Protein AF-A0A2M8NVP5-F1 (afdb_monomer_lite)

pLDDT: mean 88.7, std 7.75, range [52.69, 97.5]

Sequence (193 aa):
MKGSIMTISQEQSHMKTLLGWLAIALIITVIGFIGLYTLTRNAHGMEIGEYGGKAFISWFMGFFPMFEIYGAVPASYFLGLGILSSIFWAVYGNLVPVWVIHYGYEYLMTYPRIQKWLKRLSSEKVQQRMNRYGVWAVLILTPWTGIWAMAITARALGMNIGRLFMFATISITVYAVVIATTMDLGVKAVSGG

Structure (mmCIF, N/CA/C/O backbone):
data_AF-A0A2M8NVP5-F1
#
_entry.id   AF-A0A2M8NVP5-F1
#
loop_
_atom_site.group_PDB
_atom_site.id
_atom_site.type_symbol
_atom_site.label_atom_id
_atom_site.label_alt_id
_atom_site.label_comp_id
_atom_site.label_asym_id
_atom_site.label_entity_id
_atom_site.label_seq_id
_atom_site.pdbx_PDB_ins_code
_atom_site.Cartn_x
_atom_site.Cartn_y
_atom_site.Cartn_z
_atom_site.occupancy
_atom_site.B_iso_or_equiv
_atom_site.auth_seq_id
_atom_site.auth_comp_id
_atom_site.auth_asym_id
_atom_site.auth_atom_id
_atom_site.pdbx_PDB_model_num
ATOM 1 N N . MET A 1 1 ? -7.031 27.947 33.821 1.00 59.31 1 MET A N 1
ATOM 2 C CA . MET A 1 1 ? -5.720 28.043 33.129 1.00 59.31 1 MET A CA 1
ATOM 3 C C . MET A 1 1 ? -4.999 26.704 32.955 1.00 59.31 1 MET A C 1
ATOM 5 O O . MET A 1 1 ? -4.602 26.415 31.837 1.00 59.31 1 MET A O 1
ATOM 9 N N . LYS A 1 2 ? -4.860 25.859 33.991 1.00 58.09 2 LYS A N 1
ATOM 10 C CA . LYS A 1 2 ? -4.085 24.597 33.918 1.00 58.09 2 LYS A CA 1
ATOM 11 C C . LYS A 1 2 ? -4.594 23.580 32.872 1.00 58.09 2 LYS A C 1
ATOM 13 O O . LYS A 1 2 ? -3.782 22.931 32.226 1.00 58.09 2 LYS A O 1
ATOM 18 N N . GLY A 1 3 ? -5.913 23.502 32.654 1.00 59.22 3 GLY A N 1
ATOM 19 C CA . GLY A 1 3 ? -6.517 22.637 31.626 1.00 59.22 3 GLY A CA 1
ATOM 20 C C . GLY A 1 3 ? -6.229 23.082 30.186 1.00 59.22 3 GLY A C 1
ATOM 21 O O . GLY A 1 3 ? -5.870 22.255 29.364 1.00 59.22 3 GLY A O 1
ATOM 22 N N . SER A 1 4 ? -6.284 24.392 29.911 1.00 62.84 4 SER A N 1
ATOM 23 C CA . SER A 1 4 ? -6.026 24.969 28.578 1.00 62.84 4 SER A CA 1
ATOM 24 C C . SER A 1 4 ? -4.570 24.759 28.129 1.00 62.84 4 SER A C 1
ATOM 26 O O . SER A 1 4 ? -4.334 24.331 27.001 1.00 62.84 4 SER A O 1
ATOM 28 N N . ILE A 1 5 ? -3.603 24.938 29.039 1.00 69.94 5 ILE A N 1
ATOM 29 C CA . ILE A 1 5 ? -2.170 24.706 28.778 1.00 69.94 5 ILE A CA 1
ATOM 30 C C . ILE A 1 5 ? -1.882 23.220 28.490 1.00 69.94 5 ILE A C 1
ATOM 32 O O . ILE A 1 5 ? -1.055 22.905 27.634 1.00 69.94 5 ILE A O 1
ATOM 36 N N . MET A 1 6 ? -2.585 22.302 29.164 1.00 69.19 6 MET A N 1
ATOM 37 C CA . MET A 1 6 ? -2.413 20.859 28.965 1.00 69.19 6 MET A CA 1
ATOM 38 C C . MET A 1 6 ? -2.918 20.405 27.583 1.00 69.19 6 MET A C 1
ATOM 40 O O . MET A 1 6 ? -2.223 19.645 26.913 1.00 69.19 6 MET A O 1
ATOM 44 N N . THR A 1 7 ? -4.051 20.935 27.107 1.00 73.94 7 THR A N 1
ATOM 45 C CA . THR A 1 7 ? -4.553 20.692 25.737 1.00 73.94 7 THR A CA 1
ATOM 46 C C . THR A 1 7 ? -3.591 21.190 24.659 1.00 73.94 7 THR A C 1
ATOM 48 O O . THR A 1 7 ? -3.291 20.445 23.731 1.00 73.94 7 THR A O 1
ATOM 51 N N . ILE A 1 8 ? -3.042 22.402 24.810 1.00 75.50 8 ILE A N 1
ATOM 52 C CA . ILE A 1 8 ? -2.096 22.983 23.838 1.00 75.50 8 ILE A CA 1
ATOM 53 C C . ILE A 1 8 ? -0.814 22.141 23.760 1.00 75.50 8 ILE A C 1
ATOM 55 O O . ILE A 1 8 ? -0.298 21.876 22.675 1.00 75.50 8 ILE A O 1
ATOM 59 N N . SER A 1 9 ? -0.309 21.671 24.904 1.00 78.62 9 SER A N 1
ATOM 60 C CA . SER A 1 9 ? 0.877 20.810 24.952 1.00 78.62 9 SER A CA 1
ATOM 61 C C . SER A 1 9 ? 0.647 19.449 24.280 1.00 78.62 9 SER A C 1
ATOM 63 O O . SER A 1 9 ? 1.526 18.971 23.558 1.00 78.62 9 SER A O 1
ATOM 65 N N . GLN A 1 10 ? -0.529 18.837 24.465 1.00 77.12 10 GLN A N 1
ATOM 66 C CA . GLN A 1 10 ? -0.873 17.576 23.800 1.00 77.12 10 GLN A CA 1
ATOM 67 C C . GLN A 1 10 ? -1.030 17.739 22.288 1.00 77.12 10 GLN A C 1
ATOM 69 O O . GLN A 1 10 ? -0.483 16.937 21.532 1.00 77.12 10 GLN A O 1
ATOM 74 N N . GLU A 1 11 ? -1.718 18.786 21.838 1.00 76.12 11 GLU A N 1
ATOM 75 C CA . GLU A 1 11 ? -1.913 19.062 20.413 1.00 76.12 11 GLU A CA 1
ATOM 76 C C . GLU A 1 11 ? -0.573 19.323 19.706 1.00 76.12 11 GLU A C 1
ATOM 78 O O . GLU A 1 11 ? -0.286 18.741 18.658 1.00 76.12 11 GLU A O 1
ATOM 83 N N . GLN A 1 12 ? 0.320 20.093 20.341 1.00 78.75 12 GLN A N 1
ATOM 84 C CA . GLN A 1 12 ? 1.681 20.301 19.844 1.00 78.75 12 GLN A CA 1
ATOM 85 C C . GLN A 1 12 ? 2.502 19.009 19.780 1.00 78.75 12 GLN A C 1
ATOM 87 O O . GLN A 1 12 ? 3.287 18.830 18.846 1.00 78.75 12 GLN A O 1
ATOM 92 N N . SER A 1 13 ? 2.340 18.110 20.753 1.00 82.06 13 SER A N 1
ATOM 93 C CA . SER A 1 13 ? 3.006 16.804 20.751 1.00 82.06 13 SER A CA 1
ATOM 94 C C . SER A 1 13 ? 2.536 15.945 19.572 1.00 82.06 13 SER A C 1
ATOM 96 O O . SER A 1 13 ? 3.357 15.492 18.773 1.00 82.06 13 SER A O 1
ATOM 98 N N . HIS A 1 14 ? 1.217 15.815 19.388 1.00 79.00 14 HIS A N 1
ATOM 99 C CA . HIS A 1 14 ? 0.626 15.084 18.264 1.00 79.00 14 HIS A CA 1
ATOM 100 C C . HIS A 1 14 ? 1.070 15.640 16.907 1.00 79.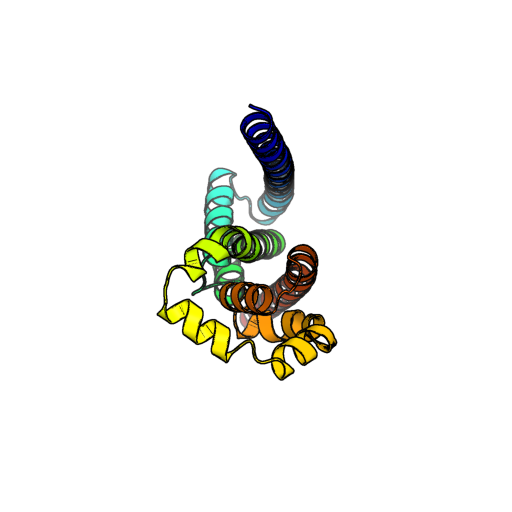00 14 HIS A C 1
ATOM 102 O O . HIS A 1 14 ? 1.438 14.871 16.018 1.00 79.00 14 HIS A O 1
ATOM 108 N N . MET A 1 15 ? 1.092 16.967 16.757 1.00 81.06 15 MET A N 1
ATOM 109 C CA . MET A 1 15 ? 1.522 17.629 15.528 1.00 81.06 15 MET A CA 1
ATOM 110 C C . MET A 1 15 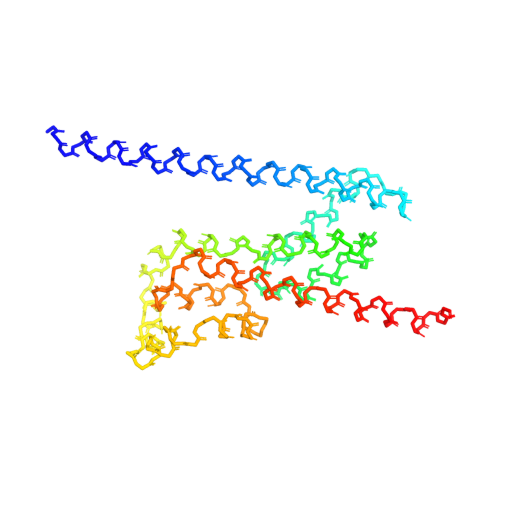? 3.000 17.360 15.212 1.00 81.06 15 MET A C 1
ATOM 112 O O . MET A 1 15 ? 3.330 17.040 14.072 1.00 81.06 15 MET A O 1
ATOM 116 N N . LYS A 1 16 ? 3.895 17.415 16.208 1.00 84.56 16 LYS A N 1
ATOM 117 C CA . LYS A 1 16 ? 5.318 17.077 16.020 1.00 84.56 16 LYS A CA 1
ATOM 118 C C . LYS A 1 16 ? 5.504 15.627 15.582 1.00 84.56 16 LYS A C 1
ATOM 120 O O . LYS A 1 16 ? 6.287 15.360 14.673 1.00 84.56 16 LYS A O 1
ATOM 125 N N . THR A 1 17 ? 4.771 14.697 16.191 1.00 83.56 17 THR A N 1
ATOM 126 C CA . THR A 1 17 ? 4.807 13.283 15.799 1.00 83.56 17 THR A CA 1
ATOM 127 C C . THR A 1 17 ? 4.306 13.087 14.369 1.00 83.56 17 THR A C 1
ATOM 129 O O . THR A 1 17 ? 4.964 12.403 13.590 1.00 83.56 17 THR A O 1
ATOM 132 N N . LEU A 1 18 ? 3.186 13.715 13.996 1.00 80.31 18 LEU A N 1
ATOM 133 C CA . LEU A 1 18 ? 2.637 13.646 12.639 1.00 80.31 18 LEU A CA 1
ATOM 134 C C . LEU A 1 18 ? 3.633 14.186 11.603 1.00 80.31 18 LEU A C 1
ATOM 136 O O . LEU A 1 18 ? 3.908 13.514 10.614 1.00 80.31 18 LEU A O 1
ATOM 140 N N . LEU A 1 19 ? 4.215 15.363 11.854 1.00 85.81 19 LEU A N 1
ATOM 141 C CA . LEU A 1 19 ? 5.222 15.968 10.978 1.00 85.81 19 LEU A CA 1
ATOM 142 C C . LEU A 1 19 ? 6.454 15.071 10.814 1.00 85.81 19 LEU A C 1
ATOM 144 O O . LEU A 1 19 ? 6.961 14.934 9.704 1.00 85.81 19 LEU A O 1
ATOM 148 N N . GLY A 1 20 ? 6.902 14.416 11.890 1.00 88.38 20 GLY A N 1
ATOM 149 C CA . GLY A 1 20 ? 7.989 13.439 11.830 1.00 88.38 20 GLY A CA 1
ATOM 150 C C . GLY A 1 20 ? 7.671 12.261 10.903 1.00 88.38 20 GLY A C 1
ATOM 151 O O . GLY A 1 20 ? 8.482 11.913 10.046 1.00 88.38 20 GLY A O 1
ATOM 152 N N . TRP A 1 21 ? 6.470 11.685 11.011 1.00 84.56 21 TRP A N 1
ATOM 153 C CA . TRP A 1 21 ? 6.030 10.603 10.121 1.00 84.56 21 TRP A CA 1
ATOM 154 C C . TRP A 1 21 ? 5.884 11.052 8.666 1.00 84.56 21 TRP A C 1
ATOM 156 O O . TRP A 1 21 ? 6.282 10.317 7.764 1.00 84.56 21 TRP A O 1
ATOM 166 N N . LEU A 1 22 ? 5.371 12.262 8.429 1.00 85.81 22 LEU A N 1
ATOM 167 C CA . LEU A 1 22 ? 5.271 12.836 7.085 1.00 85.81 22 LEU A CA 1
ATOM 168 C C . LEU A 1 22 ? 6.651 13.058 6.458 1.00 85.81 22 LEU A C 1
ATOM 170 O O . LEU A 1 22 ? 6.840 12.750 5.283 1.00 85.81 22 LEU A O 1
ATOM 174 N N . ALA A 1 23 ? 7.631 13.523 7.236 1.00 89.38 23 ALA A N 1
ATOM 175 C CA . ALA A 1 23 ? 9.005 13.676 6.766 1.00 89.38 23 ALA A CA 1
ATOM 176 C C . ALA A 1 23 ? 9.624 12.325 6.372 1.00 89.38 23 ALA A C 1
ATOM 178 O O . ALA A 1 23 ? 10.221 12.211 5.304 1.00 89.38 23 ALA A O 1
ATOM 179 N N . ILE A 1 24 ? 9.430 11.279 7.184 1.00 89.06 24 ILE A N 1
ATOM 180 C CA . ILE A 1 24 ? 9.893 9.919 6.862 1.00 89.06 24 ILE A CA 1
ATOM 181 C C . ILE A 1 24 ? 9.215 9.401 5.587 1.00 89.06 24 ILE A C 1
ATOM 183 O O . ILE A 1 24 ? 9.891 8.882 4.701 1.00 89.06 24 ILE A O 1
ATOM 187 N N . ALA A 1 25 ? 7.896 9.568 5.463 1.00 86.94 25 ALA A N 1
ATOM 188 C CA . ALA A 1 25 ? 7.151 9.154 4.276 1.00 86.94 25 ALA A CA 1
ATOM 189 C C . ALA A 1 25 ? 7.641 9.878 3.010 1.00 86.94 25 ALA A C 1
ATOM 191 O O . ALA A 1 25 ? 7.806 9.244 1.967 1.00 86.94 25 ALA A O 1
ATOM 192 N N . LEU A 1 26 ? 7.940 11.178 3.111 1.00 89.94 26 LEU A N 1
ATOM 193 C CA . LEU A 1 26 ? 8.511 11.964 2.019 1.00 89.94 26 LEU A CA 1
ATOM 194 C C . LEU A 1 26 ? 9.902 11.454 1.627 1.00 89.94 26 LEU A C 1
ATOM 196 O O . LEU A 1 26 ? 10.162 11.264 0.444 1.00 89.94 26 LEU A O 1
ATOM 200 N N . ILE A 1 27 ? 10.773 11.174 2.600 1.00 92.44 27 ILE A N 1
ATOM 201 C CA . ILE A 1 27 ? 12.110 10.617 2.347 1.00 92.44 27 ILE A CA 1
ATOM 202 C C . ILE A 1 27 ? 12.006 9.267 1.631 1.00 92.44 27 ILE A C 1
ATOM 204 O O . ILE A 1 27 ? 12.666 9.066 0.614 1.00 92.44 27 ILE A O 1
ATOM 208 N N . ILE A 1 28 ? 11.149 8.361 2.113 1.00 90.50 28 ILE A N 1
ATOM 209 C CA . ILE A 1 28 ? 10.910 7.058 1.474 1.00 90.50 28 ILE A CA 1
ATOM 210 C C . ILE A 1 28 ? 10.402 7.247 0.044 1.00 90.50 28 ILE A C 1
ATOM 212 O O . ILE A 1 28 ? 10.875 6.570 -0.865 1.00 90.50 28 ILE A O 1
ATOM 216 N N . THR A 1 29 ? 9.480 8.188 -0.165 1.00 90.56 29 THR A N 1
ATOM 217 C CA . THR A 1 29 ? 8.939 8.495 -1.492 1.00 90.56 29 THR A CA 1
ATOM 218 C C . THR A 1 29 ? 10.033 8.997 -2.426 1.00 90.56 29 THR A C 1
ATOM 220 O O . THR A 1 29 ? 10.142 8.502 -3.540 1.00 90.56 29 THR A O 1
ATOM 223 N N . VAL A 1 30 ? 10.879 9.931 -1.983 1.00 91.88 30 VAL A N 1
ATOM 224 C CA . VAL A 1 30 ? 11.963 10.498 -2.799 1.00 91.88 30 VAL A CA 1
ATOM 225 C C . VAL A 1 30 ? 13.032 9.450 -3.111 1.00 91.88 30 VAL A C 1
ATOM 227 O O . VAL A 1 30 ? 13.413 9.298 -4.270 1.00 91.88 30 VAL A O 1
ATOM 230 N N . ILE A 1 31 ? 13.493 8.695 -2.110 1.00 93.19 31 ILE A N 1
ATOM 231 C CA . ILE A 1 31 ? 14.504 7.643 -2.297 1.00 93.19 31 ILE A CA 1
ATOM 232 C C . ILE A 1 31 ? 13.959 6.534 -3.200 1.00 93.19 31 ILE A C 1
ATOM 234 O O . ILE A 1 31 ? 14.626 6.142 -4.158 1.00 93.19 31 ILE A O 1
ATOM 238 N N . GLY A 1 32 ? 12.741 6.059 -2.923 1.00 89.94 32 GLY A N 1
ATOM 239 C CA . GLY A 1 32 ? 12.061 5.057 -3.736 1.00 89.94 32 GLY A CA 1
ATOM 240 C C . GLY A 1 32 ? 11.877 5.540 -5.169 1.00 89.94 32 GLY A C 1
ATOM 241 O O . GLY A 1 32 ? 12.204 4.816 -6.103 1.00 89.94 32 GLY A O 1
ATOM 242 N N . PHE A 1 33 ? 11.456 6.793 -5.355 1.00 94.31 33 PHE A N 1
ATOM 243 C CA . PHE A 1 33 ? 11.312 7.396 -6.674 1.00 94.31 33 PHE A CA 1
ATOM 244 C C . PHE A 1 33 ? 12.625 7.433 -7.436 1.00 94.31 33 PHE A C 1
ATOM 246 O O . PHE A 1 33 ? 12.667 6.916 -8.545 1.00 94.31 33 PHE A O 1
ATOM 253 N N . ILE A 1 34 ? 13.691 7.986 -6.854 1.00 92.62 34 ILE A N 1
ATOM 254 C CA . ILE A 1 34 ? 14.991 8.099 -7.522 1.00 92.62 34 ILE A CA 1
ATOM 255 C C . ILE A 1 34 ? 15.546 6.711 -7.858 1.00 92.62 34 ILE A C 1
ATOM 257 O O . ILE A 1 34 ? 15.944 6.480 -8.997 1.00 92.62 34 ILE A O 1
ATOM 261 N N . GLY A 1 35 ? 15.547 5.779 -6.901 1.00 92.06 35 GLY A N 1
ATOM 262 C CA . GLY A 1 35 ? 16.108 4.440 -7.097 1.00 92.06 35 GLY A CA 1
ATOM 263 C C . GLY A 1 35 ? 15.338 3.601 -8.119 1.00 92.06 35 GLY A C 1
ATOM 264 O O . GLY A 1 35 ? 15.932 2.925 -8.952 1.00 92.06 35 GLY A O 1
ATOM 265 N N . LEU A 1 36 ? 14.009 3.658 -8.101 1.00 93.00 36 LEU A N 1
ATOM 266 C CA . LEU A 1 36 ? 13.189 2.905 -9.050 1.00 93.00 36 LEU A CA 1
ATOM 267 C C . LEU A 1 36 ? 13.126 3.581 -10.423 1.00 93.00 36 LEU A C 1
ATOM 269 O O . LEU A 1 36 ? 13.075 2.887 -11.441 1.00 93.00 36 LEU A O 1
ATOM 273 N N . TYR A 1 37 ? 13.200 4.914 -10.471 1.00 92.94 37 TYR A N 1
ATOM 274 C CA . TYR A 1 37 ? 13.348 5.659 -11.717 1.00 92.94 37 TYR A CA 1
ATOM 275 C C . TYR A 1 37 ? 14.639 5.265 -12.429 1.00 92.94 37 TYR A C 1
ATOM 277 O O . TYR A 1 37 ? 14.590 4.939 -13.610 1.00 92.94 37 TYR A O 1
ATOM 285 N N . THR A 1 38 ? 15.781 5.232 -11.734 1.00 89.38 38 THR A N 1
ATOM 286 C CA . THR A 1 38 ? 17.057 4.852 -12.361 1.00 89.38 38 THR A CA 1
ATOM 287 C C . THR A 1 38 ? 17.025 3.416 -12.880 1.00 89.38 38 THR A C 1
ATOM 289 O O . THR A 1 38 ? 17.429 3.178 -14.016 1.00 89.38 38 THR A O 1
ATOM 292 N N . LEU A 1 39 ? 16.466 2.474 -12.112 1.00 87.31 39 LEU A N 1
ATOM 293 C CA . LEU A 1 39 ? 16.281 1.087 -12.555 1.00 87.31 39 LEU A CA 1
ATOM 294 C C . LEU A 1 39 ? 15.372 0.984 -13.789 1.00 87.31 39 LEU A C 1
ATOM 296 O O . LEU A 1 39 ? 15.714 0.306 -14.757 1.00 87.31 39 LEU A O 1
ATOM 300 N N . THR A 1 40 ? 14.236 1.683 -13.783 1.00 86.00 40 THR A N 1
ATOM 301 C CA . THR A 1 40 ? 13.264 1.645 -14.888 1.00 86.00 40 THR A CA 1
ATOM 302 C C . THR A 1 40 ? 13.806 2.334 -16.136 1.00 86.00 40 THR A C 1
ATOM 304 O O . THR A 1 40 ? 13.652 1.815 -17.238 1.00 86.00 40 THR A O 1
ATOM 307 N N . ARG A 1 41 ? 14.485 3.474 -15.977 1.00 87.25 41 ARG A N 1
ATOM 308 C CA . ARG A 1 41 ? 15.138 4.205 -17.066 1.00 87.25 41 ARG A CA 1
ATOM 309 C C . ARG A 1 41 ? 16.173 3.336 -17.769 1.00 87.25 41 ARG A C 1
ATOM 311 O O . ARG A 1 41 ? 16.198 3.308 -18.992 1.00 87.25 41 ARG A O 1
ATOM 318 N N . ASN A 1 42 ? 16.992 2.612 -17.010 1.00 81.94 42 ASN A N 1
ATOM 319 C CA . ASN A 1 42 ? 18.015 1.738 -17.581 1.00 81.94 42 ASN A CA 1
ATOM 320 C C . ASN A 1 42 ? 17.410 0.565 -18.369 1.00 81.94 42 ASN A C 1
ATOM 322 O O . ASN A 1 42 ? 17.999 0.136 -19.354 1.00 81.94 42 ASN A O 1
ATOM 326 N N . ALA A 1 43 ? 16.244 0.060 -17.954 1.00 80.94 43 ALA A N 1
ATOM 327 C CA . ALA A 1 43 ? 15.577 -1.069 -18.604 1.00 80.94 43 ALA A CA 1
ATOM 328 C C . ALA A 1 43 ? 14.700 -0.670 -19.807 1.00 80.94 43 ALA A C 1
ATOM 330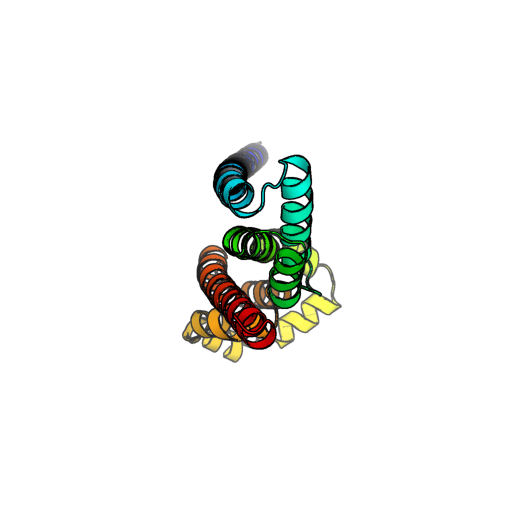 O O . ALA A 1 43 ? 14.632 -1.411 -20.782 1.00 80.94 43 ALA A O 1
ATOM 331 N N . HIS A 1 44 ? 14.023 0.481 -19.741 1.00 82.19 44 HIS A N 1
ATOM 332 C CA . HIS A 1 44 ? 12.981 0.871 -20.702 1.00 82.19 44 HIS A CA 1
ATOM 333 C C . HIS A 1 44 ? 13.233 2.212 -21.409 1.00 82.19 44 HIS A C 1
ATOM 335 O O . HIS A 1 44 ? 12.413 2.626 -22.220 1.00 82.19 44 HIS A O 1
ATOM 341 N N . GLY A 1 45 ? 14.323 2.926 -21.104 1.00 85.94 4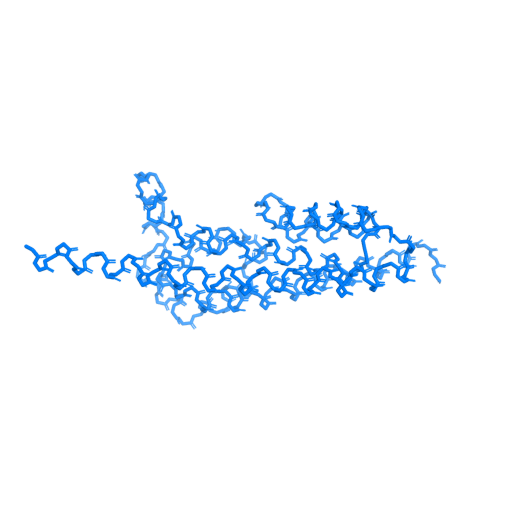5 GLY A N 1
ATOM 342 C CA . GLY A 1 45 ? 14.621 4.232 -21.709 1.00 85.94 45 GLY A CA 1
ATOM 343 C C . GLY A 1 45 ? 13.665 5.359 -21.296 1.00 85.94 45 GLY A C 1
ATOM 344 O O . GLY A 1 45 ? 13.594 6.375 -21.977 1.00 85.94 45 GLY A O 1
ATOM 345 N N . MET A 1 46 ? 12.926 5.184 -20.197 1.00 90.12 46 MET A N 1
ATOM 346 C CA . MET A 1 46 ? 11.837 6.076 -19.788 1.00 90.12 46 MET A CA 1
ATOM 347 C C . MET A 1 46 ? 12.331 7.423 -19.241 1.00 90.12 46 MET A C 1
ATOM 349 O O . MET A 1 46 ? 13.239 7.472 -18.405 1.00 90.12 46 MET A O 1
ATOM 353 N N . GLU A 1 47 ? 11.683 8.513 -19.657 1.00 93.25 47 GLU A N 1
ATOM 354 C CA . GLU A 1 47 ? 11.936 9.853 -19.119 1.00 93.25 47 GLU A CA 1
ATOM 355 C C . GLU A 1 47 ? 11.312 10.053 -17.728 1.00 93.25 47 GLU A C 1
ATOM 357 O O . GLU A 1 47 ? 10.334 9.407 -17.352 1.00 93.25 47 GLU A O 1
ATOM 362 N N . ILE A 1 48 ? 11.853 10.996 -16.948 1.00 92.31 48 ILE A N 1
ATOM 363 C CA . ILE A 1 48 ? 11.415 11.241 -15.563 1.00 92.31 48 ILE A CA 1
ATOM 364 C C . ILE A 1 48 ? 9.943 11.659 -15.454 1.00 92.31 48 ILE A C 1
ATOM 366 O O . ILE A 1 48 ? 9.258 11.234 -14.523 1.00 92.31 48 ILE A O 1
ATOM 370 N N . GLY A 1 49 ? 9.447 12.465 -16.398 1.00 92.62 49 GLY A N 1
ATOM 371 C CA . GLY A 1 49 ? 8.054 12.919 -16.412 1.00 92.62 49 GLY A CA 1
ATOM 372 C C . GLY A 1 49 ? 7.083 11.775 -16.701 1.00 92.62 49 GLY A C 1
ATOM 373 O O . GLY A 1 49 ? 6.079 11.618 -16.007 1.00 92.62 49 GLY A O 1
ATOM 374 N N . GLU A 1 50 ? 7.428 10.929 -17.671 1.00 93.56 50 GLU A N 1
ATOM 375 C CA . GLU A 1 50 ? 6.653 9.738 -18.020 1.00 93.56 50 GLU A CA 1
ATOM 376 C C . GLU A 1 50 ? 6.625 8.732 -16.863 1.00 93.56 50 GLU A C 1
ATOM 378 O O . GLU A 1 50 ? 5.556 8.257 -16.471 1.00 93.56 50 GLU A O 1
ATOM 383 N N . TYR A 1 51 ? 7.788 8.462 -16.262 1.00 95.12 51 TYR A N 1
ATOM 384 C CA . TYR A 1 51 ? 7.890 7.611 -15.082 1.00 95.12 51 TYR A CA 1
ATOM 385 C C . TYR A 1 51 ? 7.050 8.154 -13.927 1.00 95.12 51 TYR A C 1
ATOM 387 O O . TYR A 1 51 ? 6.293 7.404 -13.314 1.00 95.12 51 TYR A O 1
ATOM 395 N N . GLY A 1 52 ? 7.132 9.461 -13.659 1.00 95.56 52 GLY A N 1
ATOM 396 C CA . GLY A 1 52 ? 6.358 10.105 -12.603 1.00 95.56 52 GLY A CA 1
ATOM 397 C C . GLY A 1 52 ? 4.851 9.965 -12.796 1.00 95.56 52 GLY A C 1
ATOM 398 O O . GLY A 1 52 ? 4.149 9.610 -11.849 1.00 95.56 52 GLY A O 1
ATOM 399 N N . GLY A 1 53 ? 4.358 10.154 -14.023 1.00 96.44 53 GLY A N 1
ATOM 400 C CA . GLY A 1 53 ? 2.947 9.948 -14.351 1.00 96.44 53 GLY A CA 1
ATOM 401 C C . GLY A 1 53 ? 2.491 8.506 -14.113 1.00 96.44 53 GLY A C 1
ATOM 402 O O . GLY A 1 53 ? 1.482 8.273 -13.448 1.00 96.44 53 GLY A O 1
ATOM 403 N N . LYS A 1 54 ? 3.261 7.521 -14.589 1.00 96.19 54 LYS A N 1
ATOM 404 C CA . LYS A 1 54 ? 2.940 6.092 -14.422 1.00 96.19 54 LYS A CA 1
ATOM 405 C C . LYS A 1 54 ? 3.037 5.631 -12.964 1.00 96.19 54 LYS A C 1
ATOM 407 O O . LYS A 1 54 ? 2.168 4.896 -12.497 1.00 96.19 54 LYS A O 1
ATOM 412 N N . ALA A 1 55 ? 4.046 6.096 -12.229 1.00 96.88 55 ALA A N 1
ATOM 413 C CA . ALA A 1 55 ? 4.201 5.855 -10.796 1.00 96.88 55 ALA A CA 1
ATOM 414 C C . ALA A 1 55 ? 3.016 6.418 -9.998 1.00 96.88 55 ALA A C 1
ATOM 416 O O . ALA A 1 55 ? 2.464 5.731 -9.139 1.00 96.88 55 ALA A O 1
ATOM 417 N N . PHE A 1 56 ? 2.577 7.638 -10.325 1.00 96.31 56 PHE A N 1
ATOM 418 C CA . PHE A 1 56 ? 1.400 8.245 -9.712 1.00 96.31 56 PHE A CA 1
ATOM 419 C C . PHE A 1 56 ? 0.127 7.442 -9.997 1.00 96.31 56 PHE A C 1
ATOM 421 O O . PHE A 1 56 ? -0.618 7.154 -9.065 1.00 96.31 56 PHE A O 1
ATOM 428 N N . ILE A 1 57 ? -0.102 7.024 -11.249 1.00 96.19 57 ILE A N 1
ATOM 429 C CA . ILE A 1 57 ? -1.245 6.170 -11.611 1.00 96.19 57 ILE A CA 1
ATOM 430 C C . ILE A 1 57 ? -1.210 4.864 -10.812 1.00 96.19 57 ILE A C 1
ATOM 432 O O . ILE A 1 57 ? -2.218 4.482 -10.225 1.00 96.19 57 ILE A O 1
ATOM 436 N N . SER A 1 58 ? -0.048 4.211 -10.728 1.00 97.31 58 SER A N 1
ATOM 437 C CA . SER A 1 58 ? 0.124 2.978 -9.954 1.00 97.31 58 SER A CA 1
ATOM 438 C C . SER A 1 58 ? -0.224 3.171 -8.477 1.00 97.31 58 SER A C 1
ATOM 440 O O . SER A 1 58 ? -0.964 2.371 -7.904 1.00 97.31 58 SER A O 1
ATOM 442 N N . TRP A 1 59 ? 0.293 4.232 -7.856 1.00 97.19 59 TRP A N 1
ATOM 443 C CA . TRP A 1 59 ? -0.003 4.573 -6.467 1.00 97.19 59 TRP A CA 1
ATOM 444 C C . TRP A 1 59 ? -1.489 4.881 -6.263 1.00 97.19 59 TRP A C 1
ATOM 446 O O . TRP A 1 59 ? -2.116 4.361 -5.340 1.00 97.19 59 TRP A O 1
ATOM 456 N N . PHE A 1 60 ? -2.077 5.670 -7.160 1.00 96.44 60 PHE A N 1
ATOM 457 C CA . PHE A 1 60 ? -3.477 6.068 -7.100 1.00 96.44 60 PHE A CA 1
ATOM 458 C C . PHE A 1 60 ? -4.407 4.860 -7.238 1.00 96.44 60 PHE A C 1
ATOM 460 O O . PHE A 1 60 ? -5.306 4.675 -6.423 1.00 96.44 60 PHE A O 1
ATOM 467 N N . MET A 1 61 ? -4.163 3.977 -8.207 1.00 96.38 61 MET A N 1
ATOM 468 C CA . MET A 1 61 ? -4.933 2.740 -8.344 1.00 96.38 61 MET A CA 1
ATOM 469 C C . MET A 1 61 ? -4.771 1.847 -7.110 1.00 96.38 61 MET A C 1
ATOM 471 O O . MET A 1 61 ? -5.759 1.309 -6.623 1.00 96.38 61 MET A O 1
ATOM 475 N N . GLY A 1 62 ? -3.562 1.753 -6.545 1.00 96.06 62 GLY A N 1
ATOM 476 C CA . GLY A 1 62 ? -3.325 0.993 -5.318 1.00 96.06 62 GLY A CA 1
ATOM 477 C C . GLY A 1 62 ? -4.128 1.535 -4.134 1.00 96.06 62 GLY A C 1
ATOM 478 O O . GLY A 1 62 ? -4.637 0.757 -3.331 1.00 96.06 62 GLY A O 1
ATOM 479 N N . PHE A 1 63 ? -4.282 2.857 -4.051 1.00 96.12 63 PHE A N 1
ATOM 480 C CA . PHE A 1 63 ? -5.066 3.535 -3.023 1.00 96.12 63 PHE A CA 1
ATOM 481 C C . PHE A 1 63 ? -6.579 3.318 -3.171 1.00 96.12 63 PHE A C 1
ATOM 483 O O . PHE A 1 63 ? -7.271 3.190 -2.162 1.00 96.12 63 PHE A O 1
ATOM 490 N N . PHE A 1 64 ? -7.122 3.285 -4.390 1.00 93.00 64 PHE A N 1
ATOM 491 C CA . PHE A 1 64 ? -8.574 3.240 -4.596 1.00 93.00 64 PHE A CA 1
ATOM 492 C C . PHE A 1 64 ? -9.180 1.851 -4.302 1.00 93.00 64 PHE A C 1
ATOM 494 O O . PHE A 1 64 ? -8.717 0.862 -4.875 1.00 93.00 64 PHE A O 1
ATOM 501 N N . PRO A 1 65 ? -10.277 1.759 -3.511 1.00 88.12 65 PRO A N 1
ATOM 502 C CA . PRO A 1 65 ? -10.866 0.478 -3.089 1.00 88.12 65 PRO A CA 1
ATOM 503 C C . PRO A 1 65 ? -11.336 -0.436 -4.227 1.00 88.12 65 PRO A C 1
ATOM 505 O O . PRO A 1 65 ? -11.480 -1.634 -4.032 1.00 88.12 65 PRO A O 1
ATOM 508 N N . MET A 1 66 ? -11.647 0.128 -5.398 1.00 87.88 66 MET A N 1
ATOM 509 C CA . MET A 1 66 ? -12.148 -0.638 -6.544 1.00 87.88 66 MET A CA 1
ATOM 510 C C . MET A 1 66 ? -11.037 -1.395 -7.280 1.00 87.88 66 MET A C 1
ATOM 512 O O . MET A 1 66 ? -11.309 -2.420 -7.898 1.00 87.88 66 MET A O 1
ATOM 516 N N . PHE A 1 67 ? -9.806 -0.880 -7.243 1.00 88.25 67 PHE A N 1
ATOM 517 C CA . PHE A 1 67 ? -8.682 -1.450 -7.983 1.00 88.25 67 PHE A CA 1
ATOM 518 C C . PHE A 1 67 ? -7.755 -2.223 -7.054 1.00 88.25 67 PHE A C 1
ATOM 520 O O . PHE A 1 67 ? -7.456 -3.389 -7.310 1.00 88.25 67 PHE A O 1
ATOM 527 N N . GLU A 1 68 ? -7.299 -1.562 -5.987 1.00 91.88 68 GLU A N 1
ATOM 528 C CA . GLU A 1 68 ? -6.296 -2.085 -5.064 1.00 91.88 68 GLU A CA 1
ATOM 529 C C . GLU A 1 68 ? -5.075 -2.676 -5.803 1.00 91.88 68 GLU A C 1
ATOM 531 O O . GLU A 1 68 ? -4.752 -2.278 -6.925 1.00 91.88 68 GLU A O 1
ATOM 536 N N . ILE A 1 69 ? -4.357 -3.622 -5.192 1.00 93.62 69 ILE A N 1
ATOM 537 C CA . ILE A 1 69 ? -3.196 -4.268 -5.825 1.00 93.62 69 ILE A CA 1
ATOM 538 C C . ILE A 1 69 ? -3.548 -5.050 -7.096 1.00 93.62 69 ILE A C 1
ATOM 540 O O . ILE A 1 69 ? -2.699 -5.181 -7.976 1.00 93.62 69 ILE A O 1
ATOM 544 N N . TYR A 1 70 ? -4.789 -5.526 -7.214 1.00 92.88 70 TYR A N 1
ATOM 545 C CA . TYR A 1 70 ? -5.262 -6.337 -8.337 1.00 92.88 70 TYR A CA 1
ATOM 546 C C . TYR A 1 70 ? -5.383 -5.558 -9.634 1.00 92.88 70 TYR A C 1
ATOM 548 O O . TYR A 1 70 ? -5.130 -6.113 -10.693 1.00 92.88 70 TYR A O 1
ATOM 556 N N . GLY A 1 71 ? -5.780 -4.290 -9.561 1.00 93.38 71 GLY A N 1
ATOM 557 C CA . GLY A 1 71 ? -5.797 -3.401 -10.718 1.00 93.38 71 GLY A CA 1
ATOM 558 C C . GLY A 1 71 ? -4.479 -2.651 -10.881 1.00 93.38 71 GLY A C 1
ATOM 559 O O . GLY A 1 71 ? -3.989 -2.503 -11.997 1.00 93.38 71 GLY A O 1
ATOM 560 N N . ALA A 1 72 ? -3.879 -2.206 -9.774 1.00 96.00 72 ALA A N 1
ATOM 561 C CA . ALA A 1 72 ? -2.716 -1.327 -9.807 1.00 96.00 72 ALA A CA 1
ATOM 562 C C . ALA A 1 72 ? -1.458 -1.988 -10.375 1.00 96.00 72 ALA A C 1
ATOM 564 O O . ALA A 1 72 ? -0.801 -1.395 -11.233 1.00 96.00 72 ALA A O 1
ATOM 565 N N . VAL A 1 73 ? -1.121 -3.203 -9.919 1.00 96.56 73 VAL A N 1
ATOM 566 C CA . VAL A 1 73 ? 0.081 -3.912 -10.390 1.00 96.56 73 VAL A CA 1
ATOM 567 C C . VAL A 1 73 ? -0.031 -4.242 -11.883 1.00 96.56 73 VAL A C 1
ATOM 569 O O . VAL A 1 73 ? 0.881 -3.867 -12.620 1.00 96.56 73 VAL A O 1
ATOM 572 N N . PRO A 1 74 ? -1.132 -4.848 -12.380 1.00 95.56 74 PRO A N 1
ATOM 573 C CA . PRO A 1 74 ? -1.239 -5.134 -13.804 1.00 95.56 74 PRO A CA 1
ATOM 574 C C . PRO A 1 74 ? -1.266 -3.882 -14.674 1.00 95.56 74 PRO A C 1
ATOM 576 O O . PRO A 1 74 ? -0.553 -3.818 -15.672 1.00 95.56 74 PRO A O 1
ATOM 579 N N . ALA A 1 75 ? -2.061 -2.876 -14.299 1.00 94.88 75 ALA A N 1
ATOM 580 C CA . ALA A 1 75 ? -2.204 -1.665 -15.099 1.00 94.88 75 ALA A CA 1
ATOM 581 C C . ALA A 1 75 ? -0.869 -0.927 -15.241 1.00 94.88 75 ALA A C 1
ATOM 583 O O . ALA A 1 75 ? -0.486 -0.562 -16.347 1.00 94.88 75 ALA A O 1
ATOM 584 N N . SER A 1 76 ? -0.129 -0.746 -14.145 1.00 94.75 76 SER A N 1
ATOM 585 C CA . SER A 1 76 ? 1.172 -0.069 -14.184 1.00 94.75 76 SER A CA 1
ATOM 586 C C . SER A 1 76 ? 2.221 -0.839 -14.993 1.00 94.75 76 SER A C 1
ATOM 588 O O . SER A 1 76 ? 2.918 -0.224 -15.803 1.00 94.75 76 SER A O 1
ATOM 590 N N . TYR A 1 77 ? 2.267 -2.168 -14.864 1.00 93.62 77 TYR A N 1
ATOM 591 C CA . TYR A 1 77 ? 3.143 -3.016 -15.674 1.00 93.62 77 TYR A CA 1
ATOM 592 C C . TYR A 1 77 ? 2.827 -2.889 -17.172 1.00 93.62 77 TYR A C 1
ATOM 594 O O . TYR A 1 77 ? 3.726 -2.650 -17.976 1.00 93.62 77 TYR A O 1
ATOM 602 N N . PHE A 1 78 ? 1.548 -2.955 -17.559 1.00 92.38 78 PHE A N 1
ATOM 603 C CA . PHE A 1 78 ? 1.134 -2.800 -18.960 1.00 92.38 78 PHE A CA 1
ATOM 604 C C . PHE A 1 78 ? 1.323 -1.383 -19.507 1.00 92.38 78 PHE A C 1
ATOM 606 O O . PHE A 1 78 ? 1.515 -1.212 -20.708 1.00 92.38 78 PHE A O 1
ATOM 613 N N . LEU A 1 79 ? 1.344 -0.366 -18.644 1.00 93.06 79 LEU A N 1
ATOM 614 C CA . LEU A 1 79 ? 1.761 0.987 -19.016 1.00 93.06 79 LEU A CA 1
ATOM 615 C C . LEU A 1 79 ? 3.280 1.087 -19.258 1.00 93.06 79 LEU A C 1
ATOM 617 O O . LEU A 1 79 ? 3.772 2.159 -19.604 1.00 93.06 79 LEU A O 1
ATOM 621 N N . GLY A 1 80 ? 4.039 0.001 -19.098 1.00 90.31 80 GLY A N 1
ATOM 622 C CA . GLY A 1 80 ? 5.482 -0.062 -19.327 1.00 90.31 80 GLY A CA 1
ATOM 623 C C . GLY A 1 80 ? 6.314 0.349 -18.115 1.00 90.31 80 GLY A C 1
ATOM 624 O O . GLY A 1 80 ? 7.511 0.598 -18.250 1.00 90.31 80 GLY A O 1
ATOM 625 N N . LEU A 1 81 ? 5.700 0.470 -16.934 1.00 93.06 81 LEU A N 1
ATOM 626 C CA . LEU A 1 81 ? 6.442 0.663 -15.697 1.00 93.06 81 LEU A CA 1
ATOM 627 C C . LEU A 1 81 ? 7.166 -0.649 -15.352 1.00 93.06 81 LEU A C 1
ATOM 629 O O . LEU A 1 81 ? 6.578 -1.728 -15.416 1.00 93.06 81 LEU A O 1
ATOM 633 N N . GLY A 1 82 ? 8.442 -0.573 -14.965 1.00 92.00 82 GLY A N 1
ATOM 634 C CA . GLY A 1 82 ? 9.211 -1.769 -14.608 1.00 92.00 82 GLY A CA 1
ATOM 635 C C . GLY A 1 82 ? 8.530 -2.576 -13.495 1.00 92.00 82 GLY A C 1
ATOM 636 O O . GLY A 1 82 ? 7.822 -2.015 -12.657 1.00 92.00 82 GLY A O 1
ATOM 637 N N . ILE A 1 83 ? 8.749 -3.891 -13.451 1.00 93.25 83 ILE A N 1
ATOM 638 C CA . ILE A 1 83 ? 8.035 -4.783 -12.521 1.00 93.25 83 ILE A CA 1
ATOM 639 C C . ILE A 1 83 ? 8.216 -4.388 -11.046 1.00 93.25 83 ILE A C 1
ATOM 641 O O . ILE A 1 83 ? 7.248 -4.328 -10.292 1.00 93.25 83 ILE A O 1
ATOM 645 N N . LEU A 1 84 ? 9.440 -4.023 -10.649 1.00 94.31 84 LEU A N 1
ATOM 646 C CA . LEU A 1 84 ? 9.741 -3.568 -9.288 1.00 94.31 84 LEU A CA 1
ATOM 647 C C . LEU A 1 84 ? 9.043 -2.244 -8.965 1.00 94.31 84 LEU A C 1
ATOM 649 O O . LEU A 1 84 ? 8.505 -2.078 -7.873 1.00 94.31 84 LEU A O 1
ATOM 653 N N . SER A 1 85 ? 9.016 -1.325 -9.928 1.00 95.62 85 SER A N 1
ATOM 654 C CA . SER A 1 85 ? 8.340 -0.033 -9.806 1.00 95.62 85 SER A CA 1
ATOM 655 C C . SER A 1 85 ? 6.825 -0.211 -9.689 1.00 95.62 85 SER A C 1
ATOM 657 O O . SER A 1 85 ? 6.203 0.406 -8.828 1.00 95.62 85 SER A O 1
ATOM 659 N N . SER A 1 86 ? 6.248 -1.111 -10.486 1.00 96.12 86 SER A N 1
ATOM 660 C CA . SER A 1 86 ? 4.828 -1.476 -10.448 1.00 96.12 86 SER A CA 1
ATOM 661 C C . SER A 1 86 ? 4.429 -2.049 -9.088 1.00 96.12 86 SER A C 1
ATOM 663 O O . SER A 1 86 ? 3.457 -1.599 -8.485 1.00 96.12 86 SER 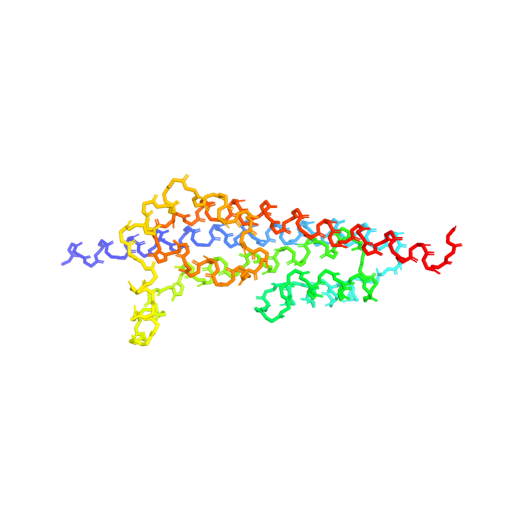A O 1
ATOM 665 N N . ILE A 1 87 ? 5.223 -2.983 -8.549 1.00 96.94 87 ILE A N 1
ATOM 666 C CA . ILE A 1 87 ? 5.007 -3.536 -7.204 1.00 96.94 87 ILE A CA 1
ATOM 667 C C . ILE A 1 87 ? 5.107 -2.428 -6.154 1.00 96.94 87 ILE A C 1
ATOM 669 O O . ILE A 1 87 ? 4.187 -2.259 -5.356 1.00 96.94 87 ILE A O 1
ATOM 673 N N . PHE A 1 88 ? 6.201 -1.662 -6.145 1.00 97.19 88 PHE A N 1
ATOM 674 C CA . PHE A 1 88 ? 6.455 -0.674 -5.098 1.00 97.19 88 PHE A CA 1
ATOM 675 C C . PHE A 1 88 ? 5.358 0.388 -5.029 1.00 97.19 88 PHE A C 1
ATOM 677 O O . PHE A 1 88 ? 4.803 0.615 -3.956 1.00 97.19 88 PHE A O 1
ATOM 684 N N . TRP A 1 89 ? 5.012 1.019 -6.155 1.00 97.50 89 TRP A N 1
ATOM 685 C CA . TRP A 1 89 ? 4.029 2.102 -6.152 1.00 97.50 89 TRP A CA 1
ATOM 686 C C . TRP A 1 89 ? 2.620 1.604 -5.852 1.00 97.50 89 TRP A C 1
ATOM 688 O O . TRP A 1 89 ? 1.913 2.247 -5.076 1.00 97.50 89 TRP A O 1
ATOM 698 N N . ALA A 1 90 ? 2.228 0.440 -6.382 1.00 97.44 90 ALA A N 1
ATOM 699 C CA . ALA A 1 90 ? 0.947 -0.177 -6.053 1.00 97.44 90 ALA A CA 1
ATOM 700 C C . ALA A 1 90 ? 0.839 -0.522 -4.559 1.00 97.44 90 ALA A C 1
ATOM 702 O O . ALA A 1 90 ? -0.145 -0.153 -3.918 1.00 97.44 90 ALA A O 1
ATOM 703 N N . VAL A 1 91 ? 1.856 -1.179 -3.984 1.00 97.00 91 VAL A N 1
ATOM 704 C CA . VAL A 1 91 ? 1.900 -1.518 -2.550 1.00 97.00 91 VAL A CA 1
ATOM 705 C C . VAL A 1 91 ? 1.882 -0.247 -1.705 1.00 97.00 91 VAL A C 1
ATOM 707 O O . VAL A 1 91 ? 1.102 -0.152 -0.759 1.00 97.00 91 VAL A O 1
ATOM 710 N N . TYR A 1 92 ? 2.697 0.751 -2.056 1.00 96.62 92 TYR A N 1
ATOM 711 C CA . TYR A 1 92 ? 2.774 2.007 -1.315 1.00 96.62 92 TYR A CA 1
ATOM 712 C C . TYR A 1 92 ? 1.421 2.724 -1.283 1.00 96.62 92 TYR A C 1
ATOM 714 O O . TYR A 1 92 ? 0.971 3.132 -0.214 1.00 96.62 92 TYR A O 1
ATOM 722 N N . GLY A 1 93 ? 0.724 2.796 -2.422 1.00 95.75 93 GLY A N 1
ATOM 723 C CA . GLY A 1 93 ? -0.636 3.331 -2.505 1.00 95.75 93 GLY A CA 1
ATOM 724 C C . GLY A 1 93 ? -1.642 2.545 -1.671 1.00 95.75 93 GLY A C 1
ATOM 725 O O . GLY A 1 93 ? -2.439 3.135 -0.945 1.00 95.75 93 GLY A O 1
ATOM 726 N N . ASN A 1 94 ? -1.558 1.215 -1.702 1.00 96.38 94 ASN A N 1
ATOM 727 C CA . ASN A 1 94 ? -2.476 0.329 -0.987 1.00 96.38 94 ASN A CA 1
ATOM 728 C C . ASN A 1 94 ? -2.284 0.338 0.540 1.00 96.38 94 ASN A C 1
ATOM 730 O O . ASN A 1 94 ? -3.180 -0.052 1.278 1.00 96.38 94 ASN A O 1
ATOM 734 N N . LEU A 1 95 ? -1.156 0.833 1.052 1.00 95.69 95 LEU A N 1
ATOM 735 C CA . LEU A 1 95 ? -0.940 0.973 2.496 1.00 95.69 95 LEU A CA 1
ATOM 736 C C . LEU A 1 95 ? -1.479 2.284 3.079 1.00 95.69 95 LEU A C 1
ATOM 738 O O . LEU A 1 95 ? -1.750 2.355 4.279 1.00 95.69 95 LEU A O 1
ATOM 742 N N . VAL A 1 96 ? -1.684 3.315 2.256 1.00 94.88 96 VAL A N 1
ATOM 743 C CA . VAL A 1 96 ? -2.230 4.611 2.697 1.00 94.88 96 VAL A CA 1
ATOM 744 C C . VAL A 1 96 ? -3.624 4.497 3.350 1.00 94.88 96 VAL A C 1
ATOM 746 O O . VAL A 1 96 ? -3.825 5.123 4.397 1.00 94.88 96 VAL A O 1
ATOM 749 N N . PRO A 1 97 ? -4.573 3.679 2.845 1.00 94.88 97 PRO A N 1
ATOM 750 C CA . PRO A 1 97 ? -5.881 3.471 3.468 1.00 94.88 97 PRO A CA 1
ATOM 751 C C . PRO A 1 97 ? -5.832 3.077 4.947 1.00 94.88 97 PRO A C 1
ATOM 753 O O . PRO A 1 97 ? -6.706 3.476 5.712 1.00 94.88 97 PRO A O 1
ATOM 756 N N . VAL A 1 98 ? -4.800 2.345 5.382 1.00 94.81 98 VAL A N 1
ATOM 757 C CA . VAL A 1 98 ? -4.623 1.948 6.790 1.00 94.81 98 VAL A CA 1
ATOM 758 C C . VAL A 1 98 ? -4.571 3.178 7.701 1.00 94.81 98 VAL A C 1
ATOM 760 O O . VAL A 1 98 ? -5.233 3.218 8.740 1.00 94.81 98 VAL A O 1
ATOM 763 N N . TRP A 1 99 ? -3.838 4.209 7.280 1.00 92.62 99 TRP A N 1
ATOM 764 C CA . TRP A 1 99 ? -3.714 5.472 8.005 1.00 92.62 99 TRP A CA 1
ATOM 765 C C . TRP A 1 99 ? -4.954 6.349 7.853 1.00 92.62 99 TRP A C 1
ATOM 767 O O . TRP A 1 99 ? -5.418 6.916 8.843 1.00 92.62 99 TRP A O 1
ATOM 777 N N . VAL A 1 100 ? -5.534 6.414 6.649 1.00 93.62 100 VAL A N 1
ATOM 778 C CA . VAL A 1 100 ? -6.782 7.158 6.402 1.00 93.62 100 VAL A CA 1
ATOM 779 C C . VAL A 1 100 ? -7.895 6.653 7.312 1.00 93.62 100 VAL A C 1
ATOM 781 O O . VAL A 1 100 ? -8.553 7.447 7.981 1.00 93.62 100 VAL A O 1
ATOM 784 N N . ILE A 1 101 ? -8.068 5.334 7.407 1.00 94.44 101 ILE A N 1
ATOM 785 C CA . ILE A 1 101 ? -9.045 4.740 8.312 1.00 94.44 101 ILE A CA 1
ATOM 786 C C . ILE A 1 101 ? -8.667 4.989 9.766 1.00 94.44 101 ILE A C 1
ATOM 788 O O . ILE A 1 101 ? -9.542 5.341 10.545 1.00 94.44 101 ILE A O 1
ATOM 792 N N . HIS A 1 102 ? -7.398 4.852 10.154 1.00 92.00 102 HIS A N 1
ATOM 793 C CA . HIS A 1 102 ? -6.986 5.073 11.541 1.00 92.00 102 HIS A CA 1
ATOM 794 C C . HIS A 1 102 ? -7.382 6.458 12.071 1.00 92.00 102 HIS A C 1
ATOM 796 O O . HIS A 1 102 ? -7.967 6.547 13.152 1.00 92.00 102 HIS A O 1
ATOM 802 N N . TYR A 1 103 ? -7.094 7.513 11.304 1.00 90.25 103 TYR A N 1
ATOM 803 C CA . TYR A 1 103 ? -7.401 8.891 11.691 1.00 90.25 103 TYR A CA 1
ATOM 804 C C . TYR A 1 103 ? -8.858 9.284 11.405 1.00 90.25 103 TYR A C 1
ATOM 806 O O . TYR A 1 103 ? -9.438 10.065 12.152 1.00 90.25 103 TYR A O 1
ATOM 814 N N . GLY A 1 104 ? -9.476 8.718 10.364 1.00 91.62 104 GLY A N 1
ATOM 815 C CA . GLY A 1 104 ? -10.869 8.980 9.988 1.00 91.62 104 GLY A CA 1
ATOM 816 C C . GLY A 1 104 ? -11.908 8.141 10.738 1.00 91.62 104 GLY A C 1
ATOM 817 O O . GLY A 1 104 ? -13.105 8.368 10.577 1.00 91.62 104 GLY A O 1
ATOM 818 N N . TYR A 1 105 ? -11.490 7.169 11.552 1.00 90.56 105 TYR A N 1
ATOM 819 C CA . TYR A 1 105 ? -12.399 6.206 12.178 1.00 90.56 105 TYR A CA 1
ATOM 820 C C . TYR A 1 105 ? -13.463 6.854 13.071 1.00 90.56 105 TYR A C 1
ATOM 822 O O . TYR A 1 105 ? -14.636 6.495 12.993 1.00 90.56 105 TYR A O 1
ATOM 830 N N . GLU A 1 106 ? -13.074 7.830 13.894 1.00 88.88 106 GLU A N 1
ATOM 831 C CA . GLU A 1 106 ? -14.018 8.529 14.775 1.00 88.88 106 GLU A CA 1
ATOM 832 C C . GLU A 1 106 ? -15.055 9.314 13.965 1.00 88.88 106 GLU A C 1
ATOM 834 O O . GLU A 1 106 ? -16.239 9.320 14.296 1.00 88.88 106 GLU A O 1
ATOM 839 N N . TYR A 1 107 ? -14.637 9.895 12.837 1.00 90.00 107 TYR A N 1
ATOM 840 C CA . TYR A 1 107 ? -15.554 10.545 11.907 1.00 90.00 107 TYR A CA 1
ATOM 841 C C . TYR A 1 107 ? -16.530 9.538 11.282 1.00 90.00 107 TYR A C 1
ATOM 843 O O . TYR A 1 107 ? -17.732 9.792 11.239 1.00 90.00 107 TYR A O 1
ATOM 851 N N . LEU A 1 108 ? -16.058 8.350 10.884 1.00 88.06 108 LEU A N 1
ATOM 852 C CA . LEU A 1 108 ? -16.923 7.269 10.386 1.00 88.06 108 LEU A CA 1
ATOM 853 C C . LEU A 1 108 ? -17.959 6.820 11.428 1.00 88.06 108 LEU A C 1
ATOM 855 O O . LEU A 1 108 ? -19.086 6.469 11.072 1.00 88.06 108 LEU A O 1
ATOM 859 N N . MET A 1 109 ? -17.605 6.864 12.712 1.00 87.88 109 MET A N 1
ATOM 860 C CA . MET A 1 109 ? -18.494 6.498 13.815 1.00 87.88 109 MET A CA 1
ATOM 861 C C . MET A 1 109 ? -19.626 7.495 14.074 1.00 87.88 109 MET A C 1
ATOM 863 O O . MET A 1 109 ? -20.607 7.130 14.724 1.00 87.88 109 MET A O 1
ATOM 867 N N . THR A 1 110 ? -19.552 8.708 13.521 1.00 91.31 110 THR A N 1
ATOM 868 C CA . THR A 1 110 ? -20.659 9.677 13.588 1.00 91.31 110 THR A CA 1
ATOM 869 C C . THR A 1 110 ? -21.875 9.239 12.767 1.00 91.31 110 THR A C 1
ATOM 871 O O . THR A 1 110 ? -22.993 9.675 13.039 1.00 91.31 110 THR A O 1
ATOM 874 N N . TYR A 1 111 ? -21.695 8.332 11.799 1.00 90.44 111 TYR A N 1
ATOM 875 C CA . TYR A 1 111 ? -22.768 7.837 10.943 1.00 90.44 111 TYR A CA 1
ATOM 876 C C . TYR A 1 111 ? -23.484 6.631 11.582 1.00 90.44 111 TYR A C 1
ATOM 878 O O . TYR A 1 111 ? -22.911 5.536 11.658 1.00 90.44 111 TYR A O 1
ATOM 886 N N . PRO A 1 112 ? -24.781 6.740 11.944 1.00 88.12 112 PRO A N 1
ATOM 887 C CA . PRO A 1 112 ? -25.481 5.699 12.709 1.00 88.12 112 PRO A CA 1
ATOM 888 C C . PRO A 1 112 ? -25.555 4.339 12.003 1.00 88.12 112 PRO A C 1
ATOM 890 O O . PRO A 1 112 ? -25.537 3.288 12.647 1.00 88.12 112 PRO A O 1
ATOM 893 N N . ARG A 1 113 ? -25.630 4.336 10.664 1.00 87.81 113 ARG A N 1
ATOM 894 C CA . ARG A 1 113 ? -25.655 3.102 9.860 1.00 87.81 113 ARG A CA 1
ATOM 895 C C . ARG A 1 113 ? -24.333 2.339 9.960 1.00 87.81 113 ARG A C 1
ATOM 897 O O . ARG A 1 113 ? -24.359 1.128 10.174 1.00 87.81 113 ARG A O 1
ATOM 904 N N . ILE A 1 114 ? -23.207 3.050 9.858 1.00 84.88 114 ILE A N 1
ATOM 905 C CA . ILE A 1 114 ? -21.859 2.477 9.961 1.00 84.88 114 ILE A CA 1
ATOM 906 C C . ILE A 1 114 ? -21.643 1.957 11.379 1.00 84.88 114 ILE A C 1
ATOM 908 O O . ILE A 1 114 ? -21.296 0.794 11.559 1.00 84.88 114 ILE A O 1
ATOM 912 N N . GLN A 1 115 ? -21.961 2.767 12.389 1.00 87.25 115 GLN A N 1
ATOM 913 C CA . GLN A 1 115 ? -21.834 2.370 13.788 1.00 87.25 115 GLN A CA 1
ATOM 914 C C . GLN A 1 115 ? -22.645 1.102 14.109 1.00 87.25 115 GLN A C 1
ATOM 916 O O . GLN A 1 115 ? -22.140 0.183 14.755 1.00 87.25 115 GLN A O 1
ATOM 921 N N . LYS A 1 116 ? -23.900 1.011 13.644 1.00 87.50 116 LYS A N 1
ATOM 922 C CA . LYS A 1 116 ? -24.753 -0.170 13.859 1.00 87.50 116 LYS A CA 1
ATOM 923 C C . LYS A 1 116 ? -24.216 -1.406 13.137 1.00 87.50 116 LYS A C 1
ATOM 925 O O . LYS A 1 116 ? -24.291 -2.503 13.687 1.00 87.50 116 LYS A O 1
ATOM 930 N N . TRP A 1 117 ? -23.688 -1.242 11.925 1.00 86.19 117 TRP A N 1
ATOM 931 C CA . TRP A 1 117 ? -23.061 -2.327 11.171 1.00 86.19 117 TRP A CA 1
ATOM 932 C C . TRP A 1 117 ? -21.791 -2.834 11.869 1.00 86.19 117 TRP A C 1
ATOM 934 O O . TRP A 1 117 ? -21.683 -4.030 12.131 1.00 86.19 117 TRP A O 1
ATOM 944 N N . LEU A 1 118 ? -20.899 -1.932 12.292 1.00 84.19 118 LEU A N 1
ATOM 945 C CA . LEU A 1 118 ? -19.674 -2.285 13.017 1.00 84.19 118 LEU A CA 1
ATOM 946 C C . LEU A 1 118 ? -19.966 -2.965 14.355 1.00 84.19 118 LEU A C 1
ATOM 948 O O . LEU A 1 118 ? -19.360 -3.989 14.655 1.00 84.19 118 LEU A O 1
ATOM 952 N N . LYS A 1 119 ? -20.957 -2.481 15.116 1.00 83.88 119 LYS A N 1
ATOM 953 C CA . LYS A 1 119 ? -21.379 -3.119 16.376 1.00 83.88 119 LYS A CA 1
ATOM 954 C C . LYS A 1 119 ? -21.862 -4.561 16.192 1.00 83.88 119 LYS A C 1
ATOM 956 O O . LYS A 1 119 ? -21.671 -5.386 17.079 1.00 83.88 119 LYS A O 1
ATOM 961 N N . ARG A 1 120 ? -22.489 -4.881 15.054 1.00 82.31 120 ARG A N 1
ATOM 962 C CA . ARG A 1 120 ? -22.909 -6.258 14.733 1.00 82.31 120 ARG A CA 1
ATOM 963 C C . ARG A 1 120 ? -21.717 -7.162 14.427 1.00 82.31 120 ARG A C 1
ATOM 965 O O . ARG A 1 120 ? -21.750 -8.338 14.777 1.00 82.31 120 ARG A O 1
ATOM 972 N N . LEU A 1 121 ? -20.676 -6.618 13.801 1.00 75.81 121 LEU A N 1
ATOM 973 C CA . LEU A 1 121 ? -19.435 -7.343 13.519 1.00 75.81 121 LEU A CA 1
ATOM 974 C C . LEU A 1 121 ? -18.583 -7.537 14.781 1.00 75.81 121 LEU A C 1
ATOM 976 O O . LEU A 1 121 ? -17.914 -8.557 14.925 1.00 75.81 121 LEU A O 1
ATOM 980 N N . SER A 1 122 ? -18.644 -6.601 15.728 1.00 77.88 122 SER A N 1
ATOM 981 C CA . SER A 1 122 ? -17.810 -6.574 16.930 1.00 77.88 122 SER A CA 1
ATOM 982 C C . SER A 1 122 ? -18.368 -7.375 18.115 1.00 77.88 122 SER A C 1
ATOM 984 O O . SER A 1 122 ? -18.275 -6.919 19.256 1.00 77.88 122 SER A O 1
ATOM 986 N N . SER A 1 123 ? -18.945 -8.559 17.887 1.00 81.81 123 SER A N 1
ATOM 987 C CA . SER A 1 123 ? -19.352 -9.435 19.001 1.00 81.81 123 SER A CA 1
ATOM 988 C C . SER A 1 123 ? -18.141 -9.884 19.830 1.00 81.81 123 SER A C 1
ATOM 990 O O . SER A 1 123 ? -17.040 -10.027 19.295 1.00 81.81 123 SER A O 1
ATOM 992 N N . GLU A 1 124 ? -18.338 -10.179 21.118 1.00 81.00 124 GLU A N 1
ATOM 993 C CA . GLU A 1 124 ? -17.259 -10.648 22.008 1.00 81.00 124 GLU A CA 1
ATOM 994 C C . GLU A 1 124 ? -16.527 -11.873 21.442 1.00 81.00 124 GLU A C 1
ATOM 996 O O . GLU A 1 124 ? -15.301 -11.959 21.495 1.00 81.00 124 GLU A O 1
ATOM 1001 N N . LYS A 1 125 ? -17.266 -12.790 20.804 1.00 82.88 125 LYS A N 1
ATOM 1002 C CA . LYS A 1 125 ? -16.695 -13.973 20.144 1.00 82.88 125 LYS A CA 1
ATOM 1003 C C . LYS A 1 125 ? -15.775 -13.600 18.979 1.00 82.88 125 LYS A C 1
ATOM 1005 O O . LYS A 1 125 ? -14.725 -14.218 18.807 1.00 82.88 125 LYS A O 1
ATOM 1010 N N . VAL A 1 126 ? -16.154 -12.607 18.171 1.00 81.75 126 VAL A N 1
ATOM 1011 C CA . VAL A 1 126 ? -15.339 -12.140 17.036 1.00 81.75 126 VAL A CA 1
ATOM 1012 C C . VAL A 1 126 ? -14.113 -11.385 17.538 1.00 81.75 126 VAL A C 1
ATOM 1014 O O . VAL A 1 126 ? -13.022 -11.624 17.032 1.00 81.75 126 VAL A O 1
ATOM 1017 N N . GLN A 1 127 ? -14.254 -10.558 18.576 1.00 81.75 127 GLN A N 1
ATOM 1018 C CA . GLN A 1 127 ? -13.118 -9.881 19.208 1.00 81.75 127 GLN A CA 1
ATOM 1019 C C . GLN A 1 127 ? -12.113 -10.883 19.793 1.00 81.75 127 GLN A C 1
ATOM 1021 O O . GLN A 1 127 ? -10.920 -10.780 19.524 1.00 81.75 127 GLN A O 1
ATOM 1026 N N . GLN A 1 128 ? -12.571 -11.916 20.510 1.00 83.06 128 GLN A N 1
ATOM 1027 C CA . GLN A 1 128 ? -11.691 -12.977 21.021 1.00 83.06 128 GLN A CA 1
ATOM 1028 C C . GLN A 1 128 ? -10.976 -13.734 19.894 1.00 83.06 128 GLN A C 1
ATOM 1030 O O . GLN A 1 128 ? -9.778 -14.012 19.991 1.00 83.06 128 GLN A O 1
ATOM 1035 N N . ARG A 1 129 ? -11.682 -14.042 18.796 1.00 83.00 129 ARG A N 1
ATOM 1036 C CA . ARG A 1 129 ? -11.072 -14.664 17.612 1.00 83.00 129 ARG A CA 1
ATOM 1037 C C . ARG A 1 129 ? -10.066 -13.743 16.934 1.00 83.00 129 ARG A C 1
ATOM 1039 O O . ARG A 1 129 ? -9.010 -14.226 16.554 1.00 83.00 129 ARG A O 1
ATOM 1046 N N . MET A 1 130 ? -10.343 -12.447 16.822 1.00 82.31 130 MET A N 1
ATOM 1047 C CA . MET A 1 130 ? -9.410 -11.461 16.268 1.00 82.31 130 MET A CA 1
ATOM 1048 C C . MET A 1 130 ? -8.183 -11.281 17.172 1.00 82.31 130 MET A C 1
ATOM 1050 O O . MET A 1 130 ? -7.065 -11.176 16.683 1.00 82.31 130 MET A O 1
ATOM 1054 N N . ASN A 1 131 ? -8.336 -11.365 18.492 1.00 81.00 131 ASN A N 1
ATOM 1055 C CA . ASN A 1 131 ? -7.193 -11.350 19.405 1.00 81.00 131 ASN A CA 1
ATOM 1056 C C . ASN A 1 131 ? -6.299 -12.588 19.250 1.00 81.00 131 ASN A C 1
ATOM 1058 O O . ASN A 1 131 ? -5.078 -12.471 19.339 1.00 81.00 131 ASN A O 1
ATOM 1062 N N . ARG A 1 132 ? -6.885 -13.765 18.991 1.00 82.56 132 ARG A N 1
ATOM 1063 C CA . ARG A 1 132 ? -6.139 -15.026 18.833 1.00 82.56 132 ARG A CA 1
ATOM 1064 C C . ARG A 1 132 ? -5.590 -15.246 17.416 1.00 82.56 132 ARG A C 1
ATOM 1066 O O . ARG A 1 132 ? -4.481 -15.743 17.266 1.00 82.56 132 ARG A O 1
ATOM 1073 N N . TYR A 1 133 ? -6.353 -14.885 16.388 1.00 85.38 133 TYR A N 1
ATOM 1074 C CA . TYR A 1 133 ? -6.088 -15.199 14.977 1.00 85.38 133 TYR A CA 1
ATOM 1075 C C . TYR A 1 133 ? -6.019 -13.965 14.075 1.00 85.38 133 TYR A C 1
ATOM 1077 O O . TYR A 1 133 ? -5.887 -14.111 12.864 1.00 85.38 133 TYR A O 1
ATOM 1085 N N . GLY A 1 134 ? -6.099 -12.751 14.620 1.00 83.12 134 GLY A N 1
ATOM 1086 C CA . GLY A 1 134 ? -6.218 -11.534 13.814 1.00 83.12 134 GLY A CA 1
ATOM 1087 C C . GLY A 1 134 ? -5.048 -11.289 12.877 1.00 83.12 134 GLY A C 1
ATOM 1088 O O . GLY A 1 134 ? -5.232 -10.741 11.801 1.00 83.12 134 GLY A O 1
ATOM 1089 N N . VAL A 1 135 ? -3.862 -11.782 13.229 1.00 86.00 135 VAL A N 1
ATOM 1090 C CA . VAL A 1 135 ? -2.701 -11.784 12.333 1.00 86.00 135 VAL A CA 1
ATOM 1091 C C . VAL A 1 135 ? -2.975 -12.595 11.066 1.00 86.00 135 VAL A C 1
ATOM 1093 O O . VAL A 1 135 ? -2.805 -12.090 9.961 1.00 86.00 135 VAL A O 1
ATOM 1096 N N . TRP A 1 136 ? -3.450 -13.830 11.223 1.00 88.31 136 TRP A N 1
ATOM 1097 C CA . TRP A 1 136 ? -3.802 -14.705 10.105 1.00 88.31 136 TRP A CA 1
ATOM 1098 C C . TRP A 1 136 ? -4.983 -14.162 9.311 1.00 88.31 136 TRP A C 1
ATOM 1100 O O . TRP A 1 136 ? -4.986 -14.246 8.087 1.00 88.31 136 TRP A O 1
ATOM 1110 N N . ALA A 1 137 ? -5.953 -13.553 9.996 1.00 85.94 137 ALA A N 1
ATOM 1111 C CA . ALA A 1 137 ? -7.059 -12.873 9.342 1.00 85.94 137 ALA A CA 1
ATOM 1112 C C . ALA A 1 137 ? -6.549 -11.739 8.442 1.00 85.94 137 ALA A C 1
ATOM 1114 O O . ALA A 1 137 ? -6.913 -11.702 7.276 1.00 85.94 137 ALA A O 1
ATOM 1115 N N . VAL A 1 138 ? -5.651 -10.873 8.926 1.00 88.19 138 VAL A N 1
ATOM 1116 C CA . VAL A 1 138 ? -5.062 -9.812 8.094 1.00 88.19 138 VAL A CA 1
ATOM 1117 C C . VAL A 1 138 ? -4.260 -10.409 6.935 1.00 88.19 138 VAL A C 1
ATOM 1119 O O . VAL A 1 138 ? -4.453 -9.991 5.802 1.00 88.19 138 VAL A O 1
ATOM 1122 N N . LEU A 1 139 ? -3.417 -11.416 7.161 1.00 87.88 139 LEU A N 1
ATOM 1123 C CA . LEU A 1 139 ? -2.586 -11.994 6.095 1.00 87.88 139 LEU A CA 1
ATOM 1124 C C . LEU A 1 139 ? -3.385 -12.690 4.983 1.00 87.88 139 LEU A C 1
ATOM 1126 O O . LEU A 1 139 ? -2.979 -12.673 3.826 1.00 87.88 139 LEU A O 1
ATOM 1130 N N . ILE A 1 140 ? -4.493 -13.344 5.332 1.00 85.38 140 ILE A N 1
ATOM 1131 C CA . ILE A 1 140 ? -5.253 -14.168 4.385 1.00 85.38 140 ILE A CA 1
ATOM 1132 C C . ILE A 1 140 ? -6.437 -13.399 3.814 1.00 85.38 140 ILE A C 1
ATOM 1134 O O . ILE A 1 140 ? -6.735 -13.557 2.638 1.00 85.38 140 ILE A O 1
ATOM 1138 N N . LEU A 1 141 ? -7.120 -12.580 4.617 1.00 85.62 141 LEU A N 1
ATOM 1139 C CA . LEU A 1 141 ? -8.356 -11.915 4.203 1.00 85.62 141 LEU A CA 1
ATOM 1140 C C . LEU A 1 141 ? -8.113 -10.557 3.557 1.00 85.62 141 LEU A C 1
ATOM 1142 O O . LEU A 1 141 ? -8.901 -10.204 2.693 1.00 85.62 141 LEU A O 1
ATOM 1146 N N . THR A 1 142 ? -7.042 -9.824 3.899 1.00 87.44 142 THR A N 1
ATOM 1147 C CA . THR A 1 142 ? -6.751 -8.504 3.289 1.00 87.44 142 THR A CA 1
ATOM 1148 C C . THR A 1 142 ? -6.792 -8.516 1.761 1.00 87.44 142 THR A C 1
ATOM 1150 O O . THR A 1 142 ? -7.405 -7.612 1.208 1.00 87.44 142 THR A O 1
ATOM 1153 N N . PRO A 1 143 ? -6.215 -9.509 1.065 1.00 80.94 143 PRO A N 1
ATOM 1154 C CA . PRO A 1 143 ? -6.333 -9.599 -0.384 1.00 80.94 143 PRO A CA 1
ATOM 1155 C C . PRO A 1 143 ? -7.807 -9.743 -0.814 1.00 80.94 143 PRO A C 1
ATOM 1157 O O . PRO A 1 143 ? -8.309 -8.992 -1.635 1.00 80.94 143 PRO A O 1
ATOM 1160 N N . TRP A 1 144 ? -8.562 -10.649 -0.196 1.00 79.62 144 TRP A N 1
ATOM 1161 C CA . TRP A 1 144 ? -9.938 -10.947 -0.610 1.00 79.62 144 TRP A CA 1
ATOM 1162 C C . TRP A 1 144 ? -10.958 -9.862 -0.247 1.00 79.62 144 TRP A C 1
ATOM 1164 O O . TRP A 1 144 ? -11.913 -9.641 -0.985 1.00 79.62 144 TRP A O 1
ATOM 1174 N N . THR A 1 145 ? -10.803 -9.220 0.910 1.00 86.50 145 THR A N 1
ATOM 1175 C CA . THR A 1 145 ? -11.729 -8.191 1.406 1.00 86.50 145 THR A CA 1
ATOM 1176 C C . THR A 1 145 ? -11.316 -6.785 1.008 1.00 86.50 145 THR A C 1
ATOM 1178 O O . THR A 1 145 ? -12.115 -5.857 1.121 1.00 86.50 145 THR A O 1
ATOM 1181 N N . GLY A 1 146 ? -10.052 -6.625 0.640 1.00 90.00 146 GLY A N 1
ATOM 1182 C CA . GLY A 1 146 ? -9.397 -5.348 0.471 1.00 90.00 146 GLY A CA 1
ATOM 1183 C C . GLY A 1 146 ? -8.939 -4.701 1.772 1.00 90.00 146 GLY A C 1
ATOM 1184 O O . GLY A 1 146 ? -9.434 -4.981 2.877 1.00 90.00 146 GLY A O 1
ATOM 1185 N N . ILE A 1 147 ? -7.966 -3.803 1.637 1.00 94.56 147 ILE A N 1
ATOM 1186 C CA . ILE A 1 147 ? -7.305 -3.135 2.761 1.00 94.56 147 ILE A CA 1
ATOM 1187 C C . ILE A 1 147 ? -8.223 -2.120 3.441 1.00 94.56 147 ILE A C 1
ATOM 1189 O O . ILE A 1 147 ? -8.168 -1.957 4.660 1.00 94.56 147 ILE A O 1
ATOM 1193 N N . TRP A 1 148 ? -9.120 -1.485 2.684 1.00 94.12 148 TRP A N 1
ATOM 1194 C CA . TRP A 1 148 ? -10.103 -0.541 3.217 1.00 94.12 148 TRP A CA 1
ATOM 1195 C C . TRP A 1 148 ? -11.045 -1.215 4.213 1.00 94.12 148 TRP A C 1
ATOM 1197 O O . TRP A 1 148 ? -11.171 -0.779 5.361 1.00 94.12 148 TRP A O 1
ATOM 1207 N N . ALA A 1 149 ? -11.675 -2.316 3.795 1.00 91.38 149 ALA A N 1
ATOM 1208 C CA . ALA A 1 149 ? -12.583 -3.074 4.647 1.00 91.38 149 ALA A CA 1
ATOM 1209 C C . ALA A 1 149 ? -11.838 -3.704 5.828 1.00 91.38 149 ALA A C 1
ATOM 1211 O O . ALA A 1 149 ? -12.345 -3.702 6.959 1.00 91.38 149 ALA A O 1
ATOM 1212 N N . MET A 1 150 ? -10.618 -4.202 5.592 1.00 92.69 150 MET A N 1
ATOM 1213 C CA . MET A 1 150 ? -9.831 -4.805 6.655 1.00 92.69 150 MET A CA 1
ATOM 1214 C C . MET A 1 150 ? -9.385 -3.790 7.702 1.00 92.69 150 MET A C 1
ATOM 1216 O O . MET A 1 150 ? -9.519 -4.070 8.892 1.00 92.69 150 MET A O 1
ATOM 1220 N N . ALA A 1 151 ? -8.947 -2.597 7.303 1.00 93.88 151 ALA A N 1
ATOM 1221 C CA . ALA A 1 151 ? -8.564 -1.551 8.242 1.00 93.88 151 ALA A CA 1
ATOM 1222 C C . ALA A 1 151 ? -9.742 -1.104 9.117 1.00 93.88 151 ALA A C 1
ATOM 1224 O O . ALA A 1 151 ? -9.583 -0.963 10.331 1.00 93.88 151 ALA A O 1
ATOM 1225 N N . ILE A 1 152 ? -10.939 -0.961 8.533 1.00 92.56 152 ILE A N 1
ATOM 1226 C CA . ILE A 1 152 ? -12.162 -0.624 9.279 1.00 92.56 152 ILE A CA 1
ATOM 1227 C C . ILE A 1 152 ? -12.486 -1.725 10.295 1.00 92.56 152 ILE A C 1
ATOM 1229 O O . ILE A 1 152 ? -12.721 -1.443 11.470 1.00 92.56 152 ILE A O 1
ATOM 1233 N N . THR A 1 153 ? -12.467 -2.984 9.855 1.00 89.56 153 THR A N 1
ATOM 1234 C CA . THR A 1 153 ? -12.797 -4.144 10.694 1.00 89.56 153 THR A CA 1
ATOM 1235 C C . THR A 1 153 ? -11.788 -4.322 11.827 1.00 89.56 153 THR A C 1
ATOM 1237 O O . THR A 1 153 ? -12.170 -4.484 12.984 1.00 89.56 153 THR A O 1
ATOM 1240 N N . ALA A 1 154 ? -10.494 -4.245 11.519 1.00 90.94 154 ALA A N 1
ATOM 1241 C CA . ALA A 1 154 ? -9.416 -4.343 12.493 1.00 90.94 154 ALA A CA 1
ATOM 1242 C C . ALA A 1 154 ? -9.516 -3.227 13.540 1.00 90.94 154 ALA A C 1
ATOM 1244 O O . AL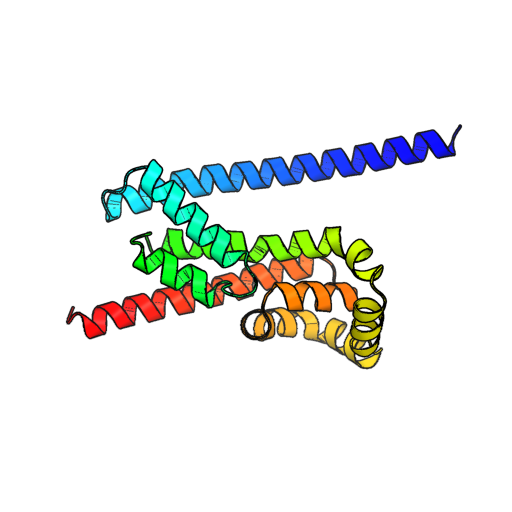A A 1 154 ? -9.411 -3.495 14.739 1.00 90.94 154 ALA A O 1
ATOM 1245 N N . ARG A 1 155 ? -9.798 -1.990 13.111 1.00 91.06 155 ARG A N 1
ATOM 1246 C CA . ARG A 1 155 ? -10.004 -0.860 14.020 1.00 91.06 155 ARG A CA 1
ATOM 1247 C C . ARG A 1 155 ? -11.235 -1.053 14.907 1.00 91.06 155 ARG A C 1
ATOM 1249 O O . ARG A 1 155 ? -11.144 -0.815 16.108 1.00 91.06 155 ARG A O 1
ATOM 1256 N N . ALA A 1 156 ? -12.339 -1.556 14.354 1.00 88.81 156 ALA A N 1
ATOM 1257 C CA . ALA A 1 156 ? -13.557 -1.855 15.110 1.00 88.81 156 ALA A CA 1
ATOM 1258 C C . ALA A 1 156 ? -13.410 -2.978 16.132 1.00 88.81 156 ALA A C 1
ATOM 1260 O O . ALA A 1 156 ? -14.109 -2.990 17.142 1.00 88.81 156 ALA A O 1
ATOM 1261 N N . LEU A 1 157 ? -12.470 -3.890 15.903 1.00 88.81 157 LEU A N 1
ATOM 1262 C CA . LEU A 1 157 ? -12.139 -4.970 16.825 1.00 88.81 157 LEU A CA 1
ATOM 1263 C C . LEU A 1 157 ? -10.997 -4.605 17.785 1.00 88.81 157 LEU A C 1
ATOM 1265 O O . LEU A 1 157 ? -10.507 -5.470 18.504 1.00 88.81 157 LEU A O 1
ATOM 1269 N N . GLY A 1 158 ? -10.572 -3.337 17.810 1.00 87.19 158 GLY A N 1
ATOM 1270 C CA . GLY A 1 158 ? -9.559 -2.843 18.743 1.00 87.19 158 GLY A CA 1
ATOM 1271 C C . GLY A 1 158 ? -8.125 -3.255 18.400 1.00 87.19 158 GLY A C 1
ATOM 1272 O O . GLY A 1 158 ? -7.245 -3.179 19.256 1.00 87.19 158 GLY A O 1
ATOM 1273 N N . MET A 1 159 ? -7.852 -3.681 17.164 1.00 89.88 159 MET A N 1
ATOM 1274 C CA . MET A 1 159 ? -6.497 -4.018 16.739 1.00 89.88 159 MET A CA 1
ATOM 1275 C C . MET A 1 159 ? -5.613 -2.765 16.710 1.00 89.88 159 MET A C 1
ATOM 1277 O O . MET A 1 159 ? -5.994 -1.702 16.213 1.00 89.88 159 MET A O 1
ATOM 1281 N N . ASN A 1 160 ? -4.393 -2.897 17.232 1.00 90.25 160 ASN A N 1
ATOM 1282 C CA . ASN A 1 160 ? -3.400 -1.832 17.175 1.00 90.25 160 ASN A CA 1
ATOM 1283 C C . ASN A 1 160 ? -2.979 -1.539 15.721 1.00 90.25 160 ASN A C 1
ATOM 1285 O O . ASN A 1 160 ? -2.726 -2.460 14.941 1.00 90.25 160 ASN A O 1
ATOM 1289 N N . ILE A 1 161 ? -2.840 -0.251 15.396 1.00 89.69 161 ILE A N 1
ATOM 1290 C CA . ILE A 1 161 ? -2.511 0.232 14.050 1.00 89.69 161 ILE A CA 1
ATOM 1291 C C . ILE A 1 161 ? -1.160 -0.271 13.528 1.00 89.69 161 ILE A C 1
ATOM 1293 O O . ILE A 1 161 ? -1.077 -0.684 12.379 1.00 89.69 161 ILE A O 1
ATOM 1297 N N . GLY A 1 162 ? -0.123 -0.322 14.367 1.00 89.88 162 GLY A N 1
ATOM 1298 C CA . GLY A 1 162 ? 1.202 -0.796 13.967 1.00 89.88 162 GLY A CA 1
ATOM 1299 C C . GLY A 1 162 ? 1.191 -2.283 13.629 1.00 89.88 162 GLY A C 1
ATOM 1300 O O . GLY A 1 162 ? 1.801 -2.706 12.650 1.00 89.88 162 GLY A O 1
ATOM 1301 N N . ARG A 1 163 ? 0.419 -3.076 14.384 1.00 91.12 163 ARG A N 1
ATOM 1302 C CA . ARG A 1 163 ? 0.232 -4.501 14.092 1.00 91.12 163 ARG A CA 1
ATOM 1303 C C . ARG A 1 163 ? -0.501 -4.701 12.765 1.00 91.12 163 ARG A C 1
ATOM 1305 O O . ARG A 1 163 ? -0.064 -5.513 11.957 1.00 91.12 163 ARG A O 1
ATOM 1312 N N . LEU A 1 164 ? -1.587 -3.958 12.538 1.00 93.25 164 LEU A N 1
ATOM 1313 C CA . LEU A 1 164 ? -2.320 -3.990 11.272 1.00 93.25 164 LEU A CA 1
ATOM 1314 C C . LEU A 1 164 ? -1.406 -3.602 10.106 1.00 93.25 164 LEU A C 1
ATOM 1316 O O . LEU A 1 164 ? -1.313 -4.352 9.144 1.00 93.25 164 LEU A O 1
ATOM 1320 N N . PHE A 1 165 ? -0.700 -2.476 10.218 1.00 93.81 165 PHE A N 1
ATOM 1321 C CA . PHE A 1 165 ? 0.193 -1.969 9.181 1.00 93.81 165 PHE A CA 1
ATOM 1322 C C . PHE A 1 165 ? 1.290 -2.976 8.820 1.00 93.81 165 PHE A C 1
ATOM 1324 O O . PHE A 1 165 ? 1.499 -3.252 7.641 1.00 93.81 165 PHE A O 1
ATOM 1331 N N . MET A 1 166 ? 1.945 -3.581 9.815 1.00 93.50 166 MET A N 1
ATOM 1332 C CA . MET A 1 166 ? 3.006 -4.564 9.587 1.00 93.50 166 MET A CA 1
ATOM 1333 C C . MET A 1 166 ? 2.495 -5.792 8.821 1.00 93.50 166 MET A C 1
ATOM 1335 O O . MET A 1 166 ? 3.080 -6.179 7.811 1.00 93.50 166 MET A O 1
ATOM 1339 N N . PHE A 1 167 ? 1.383 -6.390 9.260 1.00 93.38 167 PHE A N 1
ATOM 1340 C CA . PHE A 1 167 ? 0.852 -7.590 8.606 1.00 93.38 167 PHE A CA 1
ATOM 1341 C C . PHE A 1 167 ? 0.179 -7.294 7.266 1.00 93.38 167 PHE A C 1
ATOM 1343 O O . PHE A 1 167 ? 0.318 -8.090 6.341 1.00 93.38 167 PHE A O 1
ATOM 1350 N N . ALA A 1 168 ? -0.481 -6.142 7.125 1.00 94.12 168 ALA A N 1
ATOM 1351 C CA . ALA A 1 168 ? -0.990 -5.677 5.840 1.00 94.12 168 ALA A CA 1
ATOM 1352 C C . ALA A 1 168 ? 0.156 -5.485 4.840 1.00 94.12 168 ALA A C 1
ATOM 1354 O O . ALA A 1 168 ? 0.067 -5.981 3.725 1.00 94.12 168 ALA A O 1
ATOM 1355 N N . THR A 1 169 ? 1.265 -4.864 5.256 1.00 95.12 169 THR A N 1
ATOM 1356 C CA . THR A 1 169 ? 2.462 -4.696 4.414 1.00 95.12 169 THR A CA 1
ATOM 1357 C C . THR A 1 169 ? 2.975 -6.035 3.901 1.00 95.12 169 THR A C 1
ATOM 1359 O O . THR A 1 169 ? 3.174 -6.184 2.697 1.00 95.12 169 THR A O 1
ATOM 1362 N N . ILE A 1 170 ? 3.127 -7.028 4.782 1.00 95.06 170 ILE A N 1
ATOM 1363 C CA . ILE A 1 170 ? 3.565 -8.375 4.390 1.00 95.06 170 ILE A CA 1
ATOM 1364 C C . ILE A 1 170 ? 2.568 -8.994 3.403 1.00 95.06 170 ILE A C 1
ATOM 1366 O O . ILE A 1 170 ? 2.965 -9.427 2.325 1.00 95.06 170 ILE A O 1
ATOM 1370 N N . SER A 1 171 ? 1.277 -8.990 3.742 1.00 94.31 171 SER A N 1
ATOM 1371 C CA . SER A 1 171 ? 0.213 -9.556 2.908 1.00 94.31 171 SER A CA 1
ATOM 1372 C C . SER A 1 171 ? 0.194 -8.945 1.507 1.00 94.31 171 SER A C 1
ATOM 1374 O O . SER A 1 171 ? 0.291 -9.653 0.511 1.00 94.31 171 SER A O 1
ATOM 1376 N N . ILE A 1 172 ? 0.077 -7.622 1.431 1.00 95.69 172 ILE A N 1
ATOM 1377 C CA . ILE A 1 172 ? -0.069 -6.863 0.188 1.00 95.69 172 ILE A CA 1
ATOM 1378 C C . ILE A 1 172 ? 1.182 -7.035 -0.676 1.00 95.69 172 ILE A C 1
ATOM 1380 O O . ILE A 1 172 ? 1.061 -7.269 -1.875 1.00 95.69 172 ILE A O 1
ATOM 1384 N N . THR A 1 173 ? 2.376 -7.001 -0.075 1.00 96.50 173 THR A N 1
ATOM 1385 C CA . THR A 1 173 ? 3.637 -7.201 -0.805 1.00 96.50 173 THR A CA 1
ATOM 1386 C C . THR A 1 173 ? 3.728 -8.606 -1.390 1.00 96.50 173 THR A C 1
ATOM 1388 O O . THR A 1 173 ? 4.054 -8.749 -2.565 1.00 96.50 173 THR A O 1
ATOM 1391 N N . VAL A 1 174 ? 3.408 -9.646 -0.610 1.00 95.62 174 VAL A N 1
ATOM 1392 C CA . VAL A 1 174 ? 3.430 -11.035 -1.098 1.00 95.62 174 VAL A CA 1
ATOM 1393 C C . VAL A 1 174 ? 2.481 -11.202 -2.282 1.00 95.62 174 VAL A C 1
ATOM 1395 O O . VAL A 1 174 ? 2.883 -11.732 -3.315 1.00 95.62 174 VAL A O 1
ATOM 1398 N N . TYR A 1 175 ? 1.249 -10.703 -2.174 1.00 94.75 175 TYR A N 1
ATOM 1399 C CA . TYR A 1 175 ? 0.284 -10.798 -3.268 1.00 94.75 175 TYR A CA 1
ATOM 1400 C C . TYR A 1 175 ? 0.696 -9.969 -4.487 1.00 94.75 175 TYR A C 1
ATOM 1402 O O . TYR A 1 175 ? 0.570 -10.454 -5.607 1.00 94.75 175 TYR A O 1
ATOM 1410 N N . ALA A 1 176 ? 1.246 -8.768 -4.298 1.00 96.19 176 ALA A N 1
ATOM 1411 C CA . ALA A 1 176 ? 1.759 -7.953 -5.396 1.00 96.19 176 ALA A CA 1
ATOM 1412 C C . ALA A 1 176 ? 2.894 -8.662 -6.151 1.00 96.19 176 ALA A C 1
ATOM 1414 O O . ALA A 1 176 ? 2.896 -8.666 -7.380 1.00 96.19 176 ALA A O 1
ATOM 1415 N N . VAL A 1 177 ? 3.817 -9.315 -5.432 1.00 96.50 177 VAL A N 1
ATOM 1416 C CA . VAL A 1 177 ? 4.881 -10.129 -6.037 1.00 96.50 177 VAL A CA 1
ATOM 1417 C C . VAL A 1 177 ? 4.291 -11.300 -6.817 1.00 96.50 177 VAL A C 1
ATOM 1419 O O . VAL A 1 177 ? 4.680 -11.502 -7.961 1.00 96.50 177 VAL A O 1
ATOM 1422 N N . VAL A 1 178 ? 3.342 -12.046 -6.242 1.00 95.50 178 VAL A N 1
ATOM 1423 C CA . VAL A 1 178 ? 2.692 -13.184 -6.920 1.00 95.50 178 VAL A CA 1
ATOM 1424 C C . VAL A 1 178 ? 1.976 -12.740 -8.195 1.00 95.50 178 VAL A C 1
ATOM 1426 O O . VAL A 1 178 ? 2.136 -13.378 -9.232 1.00 95.50 178 VAL A O 1
ATOM 1429 N N . ILE A 1 179 ? 1.214 -11.644 -8.141 1.00 94.56 179 ILE A N 1
ATOM 1430 C CA . ILE A 1 179 ? 0.518 -11.086 -9.308 1.00 94.56 179 ILE A CA 1
ATOM 1431 C C . ILE A 1 179 ? 1.540 -10.711 -10.382 1.00 94.56 179 ILE A C 1
ATOM 1433 O O . ILE A 1 179 ? 1.445 -11.183 -11.512 1.00 94.56 179 ILE A O 1
ATOM 1437 N N . ALA A 1 180 ? 2.546 -9.915 -10.019 1.00 94.06 180 ALA A N 1
ATOM 1438 C CA . ALA A 1 180 ? 3.543 -9.414 -10.952 1.00 94.06 180 ALA A CA 1
ATOM 1439 C C . ALA A 1 180 ? 4.340 -10.540 -11.630 1.00 94.06 180 ALA A C 1
ATOM 1441 O O . ALA A 1 180 ? 4.520 -10.522 -12.845 1.00 94.06 180 ALA A O 1
ATOM 1442 N N . THR A 1 181 ? 4.798 -11.540 -10.870 1.00 91.88 181 THR A N 1
ATOM 1443 C CA . THR A 1 181 ? 5.579 -12.654 -11.427 1.00 91.88 181 THR A CA 1
ATOM 1444 C C . THR A 1 181 ? 4.723 -13.585 -12.271 1.00 91.88 181 THR A C 1
ATOM 1446 O O . THR A 1 181 ? 5.159 -13.994 -13.342 1.00 91.88 181 THR A O 1
ATOM 1449 N N . THR A 1 182 ? 3.492 -13.883 -11.847 1.00 92.44 182 THR A N 1
ATOM 1450 C CA . THR A 1 182 ? 2.567 -14.711 -12.638 1.00 92.44 182 THR A CA 1
ATOM 1451 C C . THR A 1 182 ? 2.241 -14.036 -13.966 1.00 92.44 182 THR A C 1
ATOM 1453 O O . THR A 1 182 ? 2.212 -14.696 -15.002 1.00 92.44 182 THR A O 1
ATOM 1456 N N . MET A 1 183 ? 2.047 -12.716 -13.958 1.00 90.69 183 MET A N 1
ATOM 1457 C CA . MET A 1 183 ? 1.852 -11.942 -15.179 1.00 90.69 183 MET A CA 1
ATOM 1458 C C . MET A 1 183 ? 3.072 -11.976 -16.092 1.00 90.69 183 MET A C 1
ATOM 1460 O O . MET A 1 183 ? 2.922 -12.263 -17.272 1.00 90.69 183 MET A O 1
ATOM 1464 N N . ASP A 1 184 ? 4.265 -11.712 -15.560 1.00 88.31 184 ASP A N 1
ATOM 1465 C CA . ASP A 1 184 ? 5.500 -11.703 -16.349 1.00 88.31 184 ASP A CA 1
ATOM 1466 C C . ASP A 1 184 ? 5.778 -13.075 -16.987 1.00 88.31 184 ASP A C 1
ATOM 1468 O O . ASP A 1 184 ? 6.103 -13.165 -18.171 1.00 88.31 184 ASP A O 1
ATOM 1472 N N . LEU A 1 185 ? 5.563 -14.159 -16.233 1.00 90.44 185 LEU A N 1
ATOM 1473 C CA . LEU A 1 185 ? 5.649 -15.528 -16.745 1.00 90.44 185 LEU A CA 1
ATOM 1474 C C . LEU A 1 185 ? 4.582 -15.811 -17.810 1.00 90.44 185 LEU A C 1
ATOM 1476 O O . LEU A 1 185 ? 4.890 -16.414 -18.837 1.00 90.44 185 LEU A O 1
ATOM 1480 N N . GLY A 1 186 ? 3.345 -15.361 -17.593 1.00 88.56 186 GLY A N 1
ATOM 1481 C CA . GLY A 1 186 ? 2.256 -15.508 -18.558 1.00 88.56 186 GLY A CA 1
ATOM 1482 C C . GLY A 1 186 ? 2.525 -14.764 -19.867 1.00 88.56 186 GLY A C 1
ATOM 1483 O O . GLY A 1 186 ? 2.334 -15.330 -20.941 1.00 88.56 186 GLY A O 1
ATOM 1484 N N . VAL A 1 187 ? 3.029 -13.529 -19.789 1.00 86.25 187 VAL A N 1
ATOM 1485 C CA . VAL A 1 187 ? 3.416 -12.731 -20.960 1.00 86.25 187 VAL A CA 1
ATOM 1486 C C . VAL A 1 187 ? 4.504 -13.449 -21.751 1.00 86.25 187 VAL A C 1
ATOM 1488 O O . VAL A 1 187 ? 4.331 -13.641 -22.951 1.00 86.25 187 VAL A O 1
ATOM 1491 N N . LYS A 1 188 ? 5.564 -13.926 -21.086 1.00 88.12 188 LYS A N 1
ATOM 1492 C CA . LYS A 1 188 ? 6.657 -14.677 -21.729 1.00 88.12 188 LYS A CA 1
ATOM 1493 C C . LYS A 1 188 ? 6.180 -15.964 -22.403 1.00 88.12 188 LYS A C 1
ATOM 1495 O O . LYS A 1 188 ? 6.629 -16.282 -23.502 1.00 88.12 188 LYS A O 1
ATOM 1500 N N . ALA A 1 189 ? 5.262 -16.689 -21.763 1.00 90.75 189 ALA A N 1
ATOM 1501 C CA . ALA A 1 189 ? 4.702 -17.922 -22.309 1.00 90.75 189 ALA A CA 1
ATOM 1502 C C . ALA A 1 189 ? 3.866 -17.674 -23.576 1.00 90.75 189 ALA A C 1
ATOM 1504 O O . ALA A 1 189 ? 3.939 -18.456 -24.520 1.00 90.75 189 ALA A O 1
ATOM 1505 N N . VAL A 1 190 ? 3.089 -16.585 -23.617 1.00 88.38 190 VAL A N 1
ATOM 1506 C CA . VAL A 1 190 ? 2.250 -16.234 -24.777 1.00 88.38 190 VAL A CA 1
ATOM 1507 C C . VAL A 1 190 ? 3.064 -15.597 -25.901 1.00 88.38 190 VAL A C 1
ATOM 1509 O O . VAL A 1 190 ? 2.782 -15.843 -27.071 1.00 88.38 190 VAL A O 1
ATOM 1512 N N . SER A 1 191 ? 4.085 -14.801 -25.576 1.00 83.81 191 SER A N 1
ATOM 1513 C CA . SER A 1 191 ? 4.933 -14.148 -26.578 1.00 83.81 191 SER A CA 1
ATOM 1514 C C . SER A 1 191 ? 5.932 -15.093 -27.255 1.00 83.81 191 SER A C 1
ATOM 1516 O O . SER A 1 191 ? 6.662 -14.642 -28.133 1.00 83.81 191 SER A O 1
ATOM 1518 N N . GLY A 1 192 ? 5.978 -16.372 -26.860 1.00 65.75 192 GLY A N 1
ATOM 1519 C CA . GLY A 1 192 ? 6.881 -17.374 -27.431 1.00 65.75 192 GLY A CA 1
ATOM 1520 C C . GLY A 1 192 ? 8.356 -17.091 -27.147 1.00 65.75 192 GLY A C 1
ATOM 1521 O O . GLY A 1 192 ? 9.163 -17.207 -28.064 1.00 65.75 192 GLY A O 1
ATOM 1522 N N . GLY A 1 193 ? 8.668 -16.657 -25.916 1.00 52.69 193 GLY A N 1
ATOM 1523 C CA . GLY A 1 193 ? 10.037 -16.339 -25.486 1.00 52.69 193 GLY A CA 1
ATOM 1524 C C . GLY A 1 193 ? 11.060 -17.438 -25.757 1.00 52.69 193 GLY A C 1
ATOM 1525 O O . GLY A 1 193 ? 10.683 -18.631 -25.713 1.00 52.69 193 GLY A O 1
#

Secondary structure (DSSP, 8-state):
-HHHHHHHHHHHHHHHHHHHHHHHHHHHHHHHHHHHHHHHHHHH---HHHHHHHHHHHHHHHHSTTTHHHHHHHHHHHTT--HHHHHHHHHHHHHHHHHHHHHHHHHHHTSHHHHHHHHHH--HHHHHHHHHHHHHHHHHHHHHH-HHHHHHHHHHTT--HHHHHHHHHHHHHHHHHHHHHHHHHHHHHHTT-

Foldseek 3Di:
DVVVVVVVVVVVVVVVVVVVVVVVLVVCVVVLLVVQVVVLCVVPVDDSVLQVVLLVQLLQLCQDQVRNLNNSLVVSVVSSRDNVSSLVSSLNSQLVLLVVCVVCVVVLCVDPVSVVVLVVCQDPVNLVCCVVCVLVCLQPCCVVVPPNNNSNNCVSSVHDSVSSSVSNSVNSSVVSVVSSVVVVVVVCVVVVD

Radius of gyration: 19.7 Å; chains: 1; bounding box: 44×46×61 Å